Protein AF-A0A4U6X0F8-F1 (afdb_monomer_lite)

Organism: NCBI:txid1306861

Sequence (266 aa):
AFIILFGILSVNIKNVWYLGEALPAVVLGICLGPIAARFIDSERWGSAVEGQTNHITLGVMRVMIGIQLVMAGYQLPAKYQKNRWRDMLVLMLPVMALMWLATTVCILATIPKVTLLAAMVIASCVTSTDPVLSQAVAKGPFADKYVRRSLREIISSEAGANDGFGFPFLMLATYLIRHAEGYHNPDEASGVADGLSSSSAAVVQAVTWEILPRAGDVVGRQGGGVGIALQNWFLETWLYVVLMGIAYGVVVGTLTRFALKYSVRR

Foldseek 3Di:
DVVVVLVVVLVVCCVPVLDASVVVVVVVCCCCPPNHVPNDDQQVVPDPDPPRSVVVVVVVVVVVLVVQLVVLVVPAPPCPCVVCVVVLCCLLPPVLVVQLVVQLVVCPVPDPQADSLLSQLVSLVVSQAALRNLCSCLDDPCVVPPPDPVRSNSSSVNNSVSSLSSQLSNLLSLLQVLAVPDDDPPVPPPDDDDDDRPDNVVVVVVVSVVPPVVVDDDGDSDYDHSVVSVVCSCCCPVVNPVVVVVVVCVVVVVVVVVVVVVVVVD

Structure (mmCIF, N/CA/C/O backbone):
data_AF-A0A4U6X0F8-F1
#
_entry.id   AF-A0A4U6X0F8-F1
#
loop_
_atom_site.group_PDB
_atom_site.id
_atom_site.type_symbol
_atom_site.label_atom_id
_atom_site.label_alt_id
_atom_site.label_comp_id
_atom_site.label_asym_id
_atom_site.label_entity_id
_atom_site.label_seq_id
_atom_site.pdbx_PDB_ins_code
_atom_site.Cartn_x
_atom_site.Cartn_y
_atom_site.Cartn_z
_atom_site.occupancy
_atom_site.B_iso_or_equiv
_atom_site.auth_seq_id
_atom_site.auth_comp_id
_atom_site.auth_asym_id
_atom_site.auth_atom_id
_atom_site.pdbx_PDB_model_num
ATOM 1 N N . ALA A 1 1 ? -26.322 -3.949 -9.828 1.00 50.66 1 ALA A N 1
ATOM 2 C CA . ALA A 1 1 ? -27.031 -5.223 -9.570 1.00 50.66 1 ALA A CA 1
ATOM 3 C C . ALA A 1 1 ? -26.061 -6.365 -9.256 1.00 50.66 1 ALA A C 1
ATOM 5 O O . ALA A 1 1 ? -26.155 -6.916 -8.170 1.00 50.66 1 ALA A O 1
ATOM 6 N N . PHE A 1 2 ? -25.090 -6.667 -10.131 1.00 62.69 2 PHE A N 1
ATOM 7 C CA . PHE A 1 2 ? -24.116 -7.753 -9.928 1.00 62.69 2 PHE A CA 1
ATOM 8 C C . PHE A 1 2 ? -23.327 -7.672 -8.605 1.00 62.69 2 PHE A C 1
ATOM 10 O O . PHE A 1 2 ? -23.367 -8.616 -7.828 1.00 62.69 2 PHE A O 1
ATOM 17 N N . ILE A 1 3 ? -22.696 -6.530 -8.301 1.00 66.00 3 ILE A N 1
ATOM 18 C CA . ILE A 1 3 ? -21.913 -6.336 -7.059 1.00 66.00 3 ILE A CA 1
ATOM 19 C C . ILE A 1 3 ? -22.772 -6.564 -5.803 1.00 66.00 3 ILE A C 1
ATOM 21 O O . ILE A 1 3 ? -22.323 -7.168 -4.835 1.00 66.00 3 ILE A O 1
ATOM 25 N N . ILE A 1 4 ? -24.030 -6.119 -5.840 1.00 67.19 4 ILE A N 1
ATOM 26 C CA . ILE A 1 4 ? -24.975 -6.254 -4.724 1.00 67.19 4 ILE A CA 1
ATOM 27 C C . ILE A 1 4 ? -25.399 -7.721 -4.559 1.00 67.19 4 ILE A C 1
ATOM 29 O O . ILE A 1 4 ? -25.387 -8.240 -3.447 1.00 67.19 4 ILE A O 1
ATOM 33 N N . LEU A 1 5 ? -25.715 -8.412 -5.661 1.00 68.81 5 LEU A N 1
ATOM 34 C CA . LEU A 1 5 ? -26.083 -9.831 -5.652 1.00 68.81 5 LEU A CA 1
ATOM 35 C C . LEU A 1 5 ? -24.915 -10.713 -5.181 1.00 68.81 5 LEU A C 1
ATOM 37 O O . LEU A 1 5 ? -25.100 -11.589 -4.339 1.00 68.81 5 LEU A O 1
ATOM 41 N N . PHE A 1 6 ? -23.709 -10.442 -5.686 1.00 68.19 6 PHE A N 1
ATOM 42 C CA . PHE A 1 6 ? -22.480 -11.099 -5.253 1.00 68.19 6 PHE A CA 1
ATOM 43 C C . PHE A 1 6 ? -22.231 -10.869 -3.762 1.00 68.19 6 PHE A C 1
ATOM 45 O O . PHE A 1 6 ? -21.961 -11.826 -3.046 1.00 68.19 6 PHE A O 1
ATOM 52 N N . GLY A 1 7 ? -22.386 -9.635 -3.271 1.00 62.56 7 GLY A N 1
ATOM 53 C CA . GLY A 1 7 ? -22.253 -9.327 -1.847 1.00 62.56 7 GLY A CA 1
ATOM 54 C C . GLY A 1 7 ? -23.196 -10.163 -0.976 1.00 62.56 7 GLY A C 1
ATOM 55 O O . GLY A 1 7 ? -22.767 -10.735 0.021 1.00 62.56 7 GLY A O 1
ATOM 56 N N . ILE A 1 8 ? -24.457 -10.322 -1.389 1.00 67.50 8 ILE A N 1
ATOM 57 C CA . ILE A 1 8 ? -25.457 -11.118 -0.656 1.00 67.50 8 ILE A CA 1
ATOM 58 C C . ILE A 1 8 ? -25.121 -12.622 -0.676 1.00 67.50 8 ILE A C 1
ATOM 60 O O . ILE A 1 8 ? -25.235 -13.297 0.349 1.00 67.50 8 ILE A O 1
ATOM 64 N N . LEU A 1 9 ? -24.677 -13.160 -1.817 1.00 66.56 9 LEU A N 1
ATOM 65 C CA . LEU A 1 9 ? -24.258 -14.564 -1.947 1.00 66.56 9 LEU A CA 1
ATOM 66 C C . LEU A 1 9 ? -22.961 -14.860 -1.177 1.00 66.56 9 LEU A C 1
ATOM 68 O O . LEU A 1 9 ? -22.862 -15.885 -0.501 1.00 66.56 9 LEU A O 1
ATOM 72 N N . SER A 1 10 ? -21.997 -13.940 -1.227 1.00 62.28 10 SER A N 1
ATOM 73 C CA . SER A 1 10 ? -20.699 -14.039 -0.550 1.00 62.28 10 SER A CA 1
ATOM 74 C C . SER A 1 10 ? -20.855 -14.139 0.972 1.00 62.28 10 SER A C 1
ATOM 76 O O . SER A 1 10 ? -20.190 -14.955 1.611 1.00 62.28 10 SER A O 1
ATOM 78 N N . VAL A 1 11 ? -21.809 -13.406 1.560 1.00 62.81 11 VAL A N 1
ATOM 79 C CA . VAL A 1 11 ? -22.097 -13.459 3.007 1.00 62.81 11 VAL A CA 1
ATOM 80 C C . VAL A 1 11 ? -22.535 -14.857 3.463 1.00 62.81 11 VAL A C 1
ATOM 82 O O . VAL A 1 11 ? -22.102 -15.321 4.519 1.00 62.81 11 VAL A O 1
ATOM 85 N N . ASN A 1 12 ? -23.344 -15.566 2.671 1.00 63.12 12 ASN A N 1
ATOM 86 C CA . ASN A 1 12 ? -23.753 -16.934 3.007 1.00 63.12 12 ASN A CA 1
ATOM 87 C C . ASN A 1 12 ? -22.587 -17.928 2.912 1.00 63.12 12 ASN A C 1
ATOM 89 O O . ASN A 1 12 ? -22.452 -18.800 3.770 1.00 63.12 12 ASN A O 1
ATOM 93 N N . ILE A 1 13 ? -21.706 -17.764 1.922 1.00 62.66 13 ILE A N 1
ATOM 94 C CA . ILE A 1 13 ? -20.501 -18.595 1.772 1.00 62.66 13 ILE A CA 1
ATOM 95 C C . ILE A 1 13 ? -19.554 -18.380 2.960 1.00 62.66 13 ILE A C 1
ATOM 97 O O . ILE A 1 13 ? -19.068 -19.346 3.549 1.00 62.66 13 ILE A O 1
ATOM 101 N N . LYS A 1 14 ? -19.356 -17.124 3.374 1.00 58.41 14 LYS A N 1
ATOM 102 C CA . LYS A 1 14 ? -18.513 -16.746 4.516 1.00 58.41 14 LYS A CA 1
ATOM 103 C C . LYS A 1 14 ? -18.952 -17.405 5.824 1.00 58.41 14 LYS A C 1
ATOM 105 O O . LYS A 1 14 ? -18.108 -17.868 6.589 1.00 58.41 14 LYS A O 1
ATOM 110 N N . ASN A 1 15 ? -20.261 -17.466 6.068 1.00 58.50 15 ASN A N 1
ATOM 111 C CA . ASN A 1 15 ? -20.814 -18.031 7.300 1.00 58.50 15 ASN A CA 1
ATOM 112 C C . ASN A 1 15 ? -20.670 -19.558 7.388 1.00 58.50 15 ASN A C 1
ATOM 114 O O . ASN A 1 15 ? -20.641 -20.090 8.494 1.00 58.50 15 ASN A O 1
ATOM 118 N N . VAL A 1 16 ? -20.564 -20.255 6.252 1.00 57.94 16 VAL A N 1
ATOM 119 C CA . VAL A 1 16 ? -20.517 -21.727 6.214 1.00 57.94 16 VAL A CA 1
ATOM 120 C C . VAL A 1 16 ? -19.095 -22.260 6.007 1.00 57.94 16 VAL A C 1
ATOM 122 O O . VAL A 1 16 ? -18.726 -23.254 6.625 1.00 57.94 16 VAL A O 1
ATOM 125 N N . TRP A 1 17 ? -18.278 -21.613 5.169 1.00 56.12 17 TRP A N 1
ATOM 126 C CA . TRP A 1 17 ? -16.976 -22.153 4.744 1.00 56.12 17 TRP A CA 1
ATOM 127 C C . TRP A 1 17 ? -15.781 -21.567 5.501 1.00 56.12 17 TRP A C 1
ATOM 129 O O . TRP A 1 17 ? -14.658 -22.012 5.281 1.00 56.12 17 TRP A O 1
ATOM 139 N N . TYR A 1 18 ? -15.992 -20.571 6.374 1.00 59.16 18 TYR A N 1
ATOM 140 C CA . TYR A 1 18 ? -14.919 -19.831 7.063 1.00 59.16 18 TYR A CA 1
ATOM 141 C C . TYR A 1 18 ? -13.836 -19.274 6.111 1.00 59.16 18 TYR A C 1
ATOM 143 O O . TYR A 1 18 ? -12.725 -18.965 6.538 1.00 59.16 18 TYR A O 1
ATOM 151 N N . LEU A 1 19 ? -14.151 -19.145 4.818 1.00 60.75 19 LEU A N 1
ATOM 152 C CA . LEU A 1 19 ? -13.221 -18.737 3.772 1.00 60.75 19 LEU A CA 1
ATOM 153 C C . LEU A 1 19 ? -13.300 -17.217 3.573 1.00 60.75 19 LEU A C 1
ATOM 155 O O . LEU A 1 19 ? -14.391 -16.643 3.571 1.00 60.75 19 LEU A O 1
ATOM 159 N N . GLY A 1 20 ? -12.149 -16.561 3.405 1.00 64.31 20 GLY A N 1
ATOM 160 C CA . GLY A 1 20 ? -12.094 -15.132 3.085 1.00 64.31 20 GLY A CA 1
ATOM 161 C C . GLY A 1 20 ? -12.773 -14.830 1.745 1.00 64.31 20 GLY A C 1
ATOM 162 O O . GLY A 1 20 ? -12.636 -15.596 0.796 1.00 64.31 20 GLY A O 1
ATOM 163 N N . GLU A 1 21 ? -13.478 -13.699 1.655 1.00 70.12 21 GLU A N 1
ATOM 164 C CA . GLU A 1 21 ? -14.304 -13.309 0.494 1.00 70.12 21 GLU A CA 1
ATOM 165 C C . GLU A 1 21 ? -13.497 -13.152 -0.810 1.00 70.12 21 GLU A C 1
ATOM 167 O O . GLU A 1 21 ? -14.053 -13.258 -1.902 1.00 70.12 21 GLU A O 1
ATOM 172 N N . ALA A 1 22 ? -12.178 -12.959 -0.702 1.00 75.00 22 ALA A N 1
ATOM 173 C CA . ALA A 1 22 ? -11.276 -12.756 -1.831 1.00 75.00 22 ALA A CA 1
ATOM 174 C C . ALA A 1 22 ? -11.178 -13.978 -2.762 1.00 75.00 22 ALA A C 1
ATOM 176 O O . ALA A 1 22 ? -11.276 -13.820 -3.976 1.00 75.00 22 ALA A O 1
ATOM 177 N N . LEU A 1 23 ? -11.026 -15.198 -2.229 1.00 75.88 23 LEU A N 1
ATOM 178 C CA . LEU A 1 23 ? -10.877 -16.396 -3.070 1.00 75.88 23 LEU A CA 1
ATOM 179 C C . LEU A 1 23 ? -12.151 -16.691 -3.888 1.00 75.88 23 LEU A C 1
ATOM 181 O O . LEU A 1 23 ? -12.041 -16.829 -5.108 1.00 75.88 23 LEU A O 1
ATOM 185 N N . PRO A 1 24 ? -13.362 -16.715 -3.290 1.00 76.06 24 PRO A N 1
ATOM 186 C CA . PRO A 1 24 ? -14.600 -16.821 -4.057 1.00 76.06 24 PRO A CA 1
ATOM 187 C C . PRO A 1 24 ? -14.793 -15.672 -5.051 1.00 76.06 24 PRO A C 1
ATOM 189 O O . PRO A 1 24 ? -15.268 -15.919 -6.157 1.00 76.06 24 PRO A O 1
ATOM 192 N N . ALA A 1 25 ? -14.410 -14.436 -4.699 1.00 77.62 25 ALA A N 1
ATOM 193 C CA . ALA A 1 25 ? -14.488 -13.291 -5.608 1.00 77.62 25 ALA A CA 1
ATOM 194 C C . ALA A 1 25 ? -13.596 -13.465 -6.841 1.00 77.62 25 ALA A C 1
ATOM 196 O O . ALA A 1 25 ? -14.048 -13.201 -7.953 1.00 77.62 25 ALA A O 1
ATOM 197 N N . VAL A 1 26 ? -12.364 -13.952 -6.666 1.00 80.56 26 VAL A N 1
ATOM 198 C CA . VAL A 1 26 ? -11.443 -14.238 -7.776 1.00 80.56 26 VAL A CA 1
ATOM 199 C C . VAL A 1 26 ? -12.002 -15.344 -8.664 1.00 80.56 26 VAL A C 1
ATOM 201 O O . VAL A 1 26 ? -12.057 -15.172 -9.878 1.00 80.56 26 VAL A O 1
ATOM 204 N N . VAL A 1 27 ? -12.479 -16.450 -8.083 1.00 81.56 27 VAL A N 1
ATOM 205 C CA . VAL A 1 27 ? -13.063 -17.561 -8.854 1.00 81.56 27 VAL A CA 1
ATOM 206 C C . VAL A 1 27 ? -14.292 -17.098 -9.635 1.00 81.56 27 VAL A C 1
ATOM 208 O O . VAL A 1 27 ? -14.381 -17.342 -10.836 1.00 81.56 27 VAL A O 1
ATOM 211 N N . LEU A 1 28 ? -15.211 -16.371 -8.995 1.00 77.88 28 LEU A N 1
ATOM 212 C CA . LEU A 1 28 ? -16.388 -15.824 -9.672 1.00 77.88 28 LEU A CA 1
ATOM 213 C C . LEU A 1 28 ? -16.006 -14.788 -10.734 1.00 77.88 28 LEU A C 1
ATOM 215 O O . LEU A 1 28 ? -16.614 -14.779 -11.800 1.00 77.88 28 LEU A O 1
ATOM 219 N N . GLY A 1 29 ? -14.975 -13.977 -10.496 1.00 76.88 29 G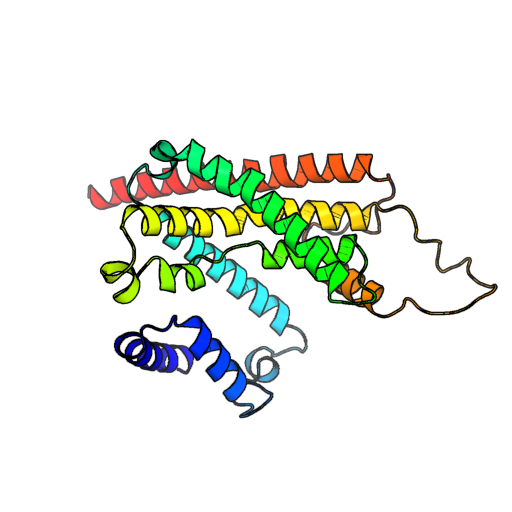LY A N 1
ATOM 220 C CA . GLY A 1 29 ? -14.408 -13.063 -11.487 1.00 76.88 29 GLY A CA 1
ATOM 221 C C . GLY A 1 29 ? -13.842 -13.790 -12.708 1.00 76.88 29 GLY A C 1
ATOM 222 O O . GLY A 1 29 ? -14.105 -13.373 -13.831 1.00 76.88 29 GLY A O 1
ATOM 223 N N . ILE A 1 30 ? -13.140 -14.912 -12.521 1.00 79.56 30 ILE A N 1
ATOM 224 C CA . ILE A 1 30 ? -12.635 -15.748 -13.623 1.00 79.56 30 ILE A CA 1
ATOM 225 C C . ILE A 1 30 ? -13.801 -16.385 -14.393 1.00 79.56 30 ILE A C 1
ATOM 227 O O . ILE A 1 30 ? -13.829 -16.328 -15.622 1.00 79.56 30 ILE A O 1
ATOM 231 N N . CYS A 1 31 ? -14.787 -16.951 -13.687 1.00 78.00 31 CYS A N 1
ATOM 232 C CA . CYS A 1 31 ? -15.949 -17.599 -14.300 1.00 78.00 31 CYS A CA 1
ATOM 233 C C . CYS A 1 31 ? -16.851 -16.618 -15.067 1.00 78.00 31 CYS A C 1
ATOM 235 O O . CYS A 1 31 ? -17.400 -16.965 -16.111 1.00 78.00 31 CYS A O 1
ATOM 237 N N . LEU A 1 32 ? -17.029 -15.398 -14.558 1.00 73.88 32 LEU A N 1
ATOM 238 C CA . LEU A 1 32 ? -17.909 -14.387 -15.156 1.00 73.88 32 LEU A CA 1
ATOM 239 C C . LEU A 1 32 ? -17.182 -13.415 -16.087 1.00 73.88 32 LEU A C 1
ATOM 241 O O . LEU A 1 32 ? -17.830 -12.687 -16.844 1.00 73.88 32 LEU A O 1
ATOM 245 N N . GLY A 1 33 ? -15.854 -13.413 -16.030 1.00 72.25 33 GLY A N 1
ATOM 246 C CA . GLY A 1 33 ? -14.986 -12.597 -16.854 1.00 72.25 33 GLY A CA 1
ATOM 247 C C . GLY A 1 33 ? -14.888 -13.082 -18.304 1.00 72.25 33 GLY A C 1
ATOM 248 O O . GLY A 1 33 ? -15.608 -13.991 -18.738 1.00 72.25 33 GLY A O 1
ATOM 249 N N . PRO A 1 34 ? -13.971 -12.484 -19.079 1.00 64.25 34 PRO A N 1
ATOM 250 C CA . PRO A 1 34 ? -13.912 -12.659 -20.527 1.00 64.25 34 PRO A CA 1
ATOM 251 C C . PRO A 1 34 ? -13.483 -14.062 -20.985 1.00 64.25 34 PRO A C 1
ATOM 253 O O . PRO A 1 34 ? -13.717 -14.417 -22.140 1.00 64.25 34 PRO A O 1
ATOM 256 N N . ILE A 1 35 ? -12.875 -14.856 -20.094 1.00 65.38 35 ILE A N 1
ATOM 257 C CA . ILE A 1 35 ? -12.349 -16.200 -20.388 1.00 65.38 35 ILE A CA 1
ATOM 258 C C . ILE A 1 35 ? -13.461 -17.263 -20.404 1.00 65.38 35 ILE A C 1
ATOM 260 O O . ILE A 1 35 ? -13.361 -18.222 -21.163 1.00 65.38 35 ILE A O 1
ATOM 264 N N . ALA A 1 36 ? -14.518 -17.102 -19.599 1.00 63.00 36 ALA A N 1
ATOM 265 C CA . ALA A 1 36 ? -15.581 -18.099 -19.457 1.00 63.00 36 ALA A CA 1
ATOM 266 C C . ALA A 1 36 ? -16.942 -17.576 -19.947 1.00 63.00 36 ALA A C 1
ATOM 268 O O . ALA A 1 36 ? -17.327 -17.861 -21.078 1.00 63.00 36 ALA A O 1
ATOM 269 N N . ALA A 1 37 ? -17.680 -16.811 -19.136 1.00 64.56 37 ALA A N 1
ATOM 270 C CA . ALA A 1 37 ? -19.042 -16.397 -19.493 1.00 64.56 37 ALA A CA 1
ATOM 271 C C . ALA A 1 37 ? -19.133 -15.092 -20.311 1.00 64.56 37 ALA A C 1
ATOM 273 O O . ALA A 1 37 ? -20.211 -14.792 -20.824 1.00 64.56 37 ALA A O 1
ATOM 274 N N . ARG A 1 38 ? -18.050 -14.293 -20.410 1.00 66.12 38 ARG A N 1
ATOM 275 C CA . ARG A 1 38 ? -18.036 -12.945 -21.037 1.00 66.12 38 ARG A CA 1
ATOM 276 C C . ARG A 1 38 ? -19.172 -12.027 -20.557 1.00 66.12 38 ARG A C 1
ATOM 278 O O . ARG A 1 38 ? -19.634 -11.148 -21.280 1.00 66.12 38 ARG A O 1
ATOM 285 N N . PHE A 1 39 ? -19.642 -12.236 -19.330 1.00 64.69 39 PHE A N 1
ATOM 286 C CA . PHE A 1 39 ? -20.764 -11.485 -18.775 1.00 64.69 39 PHE A CA 1
ATOM 287 C C . PHE A 1 39 ? -20.303 -10.134 -18.217 1.00 64.69 39 PHE A C 1
ATOM 289 O O . PHE A 1 39 ? -21.000 -9.130 -18.354 1.00 64.69 39 PHE A O 1
ATOM 296 N N . ILE A 1 40 ? -19.105 -10.113 -17.627 1.00 63.25 40 ILE A N 1
ATOM 297 C CA . ILE A 1 40 ? -18.409 -8.916 -17.159 1.00 63.25 40 ILE A CA 1
ATOM 298 C C . ILE A 1 40 ? -17.293 -8.632 -18.159 1.00 63.25 40 ILE A C 1
ATOM 300 O O . ILE A 1 40 ? -16.196 -9.179 -18.060 1.00 63.25 40 ILE A O 1
ATOM 304 N N . ASP A 1 41 ? -17.612 -7.816 -19.157 1.00 64.81 41 ASP A N 1
ATOM 305 C CA . ASP A 1 41 ? -16.656 -7.372 -20.163 1.00 64.81 41 ASP A CA 1
ATOM 306 C C . ASP A 1 41 ? -16.292 -5.910 -19.889 1.00 64.81 41 ASP A C 1
ATOM 308 O O . ASP A 1 41 ? -17.102 -4.996 -20.079 1.00 64.81 41 ASP A O 1
ATOM 312 N N . SER A 1 42 ? -15.084 -5.708 -19.360 1.00 61.06 42 SER A N 1
ATOM 313 C CA . SER A 1 42 ? -14.593 -4.405 -18.907 1.00 61.06 42 SER A CA 1
ATOM 314 C C . SER A 1 42 ? -14.538 -3.379 -20.038 1.00 61.06 42 SER A C 1
ATOM 316 O O . SER A 1 42 ? -14.766 -2.200 -19.785 1.00 61.06 42 SER A O 1
ATOM 318 N N . GLU A 1 43 ? -14.292 -3.805 -21.279 1.00 62.22 43 GLU A N 1
ATOM 319 C CA . GLU A 1 43 ? -14.281 -2.911 -22.445 1.00 62.22 43 GLU A CA 1
ATOM 320 C C . GLU A 1 43 ? -15.695 -2.485 -22.841 1.00 62.22 43 GLU A C 1
ATOM 322 O O . GLU A 1 43 ? -15.939 -1.320 -23.157 1.00 62.22 43 GLU A O 1
ATOM 327 N N . ARG A 1 44 ? -16.655 -3.408 -22.729 1.00 62.88 44 ARG A N 1
ATOM 328 C CA . ARG A 1 44 ? -18.057 -3.185 -23.096 1.00 62.88 44 ARG A CA 1
ATOM 329 C C . ARG A 1 44 ? -18.814 -2.331 -22.081 1.00 62.88 44 ARG A C 1
ATOM 331 O O . ARG A 1 44 ? -19.752 -1.630 -22.445 1.00 62.88 44 ARG A O 1
ATOM 338 N N . TRP A 1 45 ? -18.452 -2.424 -20.802 1.00 63.19 45 TRP A N 1
ATOM 339 C CA . TRP A 1 45 ? -19.069 -1.642 -19.722 1.00 63.19 45 TRP A CA 1
ATOM 340 C C . TRP A 1 45 ? -18.316 -0.335 -19.458 1.00 63.19 45 TRP A C 1
ATOM 342 O O . TRP A 1 45 ? -18.871 0.583 -18.856 1.00 63.19 45 TRP A O 1
ATOM 352 N N . GLY A 1 46 ? -17.051 -0.267 -19.879 1.00 55.75 46 GLY A N 1
ATOM 353 C CA . GLY A 1 46 ? -16.106 0.767 -19.485 1.00 55.75 46 GLY A CA 1
ATOM 354 C C . GLY A 1 46 ? -15.770 1.808 -20.541 1.00 55.75 46 GLY A C 1
ATOM 355 O O . GLY A 1 46 ? -14.868 2.599 -20.268 1.00 55.75 46 GLY A O 1
ATOM 356 N N . SER A 1 47 ? -16.432 1.870 -21.708 1.00 54.28 47 SER A N 1
ATOM 357 C CA . SER A 1 47 ? -16.130 2.983 -22.608 1.00 54.28 47 SER A CA 1
ATOM 358 C C . SER A 1 47 ? -17.193 3.421 -23.619 1.00 54.28 47 SER A C 1
ATOM 360 O O . SER A 1 47 ? -17.832 2.620 -24.293 1.00 54.28 47 SER A O 1
ATOM 362 N N . ALA A 1 48 ? -17.300 4.748 -23.747 1.00 59.00 48 ALA A N 1
ATOM 363 C CA . ALA A 1 48 ? -17.711 5.436 -24.969 1.00 59.00 48 ALA A CA 1
ATOM 364 C C . ALA A 1 48 ? -16.509 5.689 -25.922 1.00 59.00 48 ALA A C 1
ATOM 366 O O . ALA A 1 48 ? -16.717 6.183 -27.026 1.00 59.00 48 ALA A O 1
ATOM 367 N N . VAL A 1 49 ? -15.268 5.383 -25.490 1.00 61.56 49 VAL A N 1
ATOM 368 C CA . VAL A 1 49 ? -13.986 5.587 -26.204 1.00 61.56 49 VAL A CA 1
ATOM 369 C C . VAL A 1 49 ? -12.957 4.511 -25.799 1.00 61.56 49 VAL A C 1
ATOM 371 O O . VAL A 1 49 ? -12.632 4.390 -24.618 1.00 61.56 49 VAL A O 1
ATOM 374 N N . GLU A 1 50 ? -12.395 3.769 -26.757 1.00 62.56 50 GLU A N 1
ATOM 375 C CA . GLU A 1 50 ? -11.409 2.702 -26.499 1.00 62.56 50 GLU A CA 1
ATOM 376 C C . GLU A 1 50 ? -10.224 3.170 -25.616 1.00 62.56 50 GLU A C 1
ATOM 378 O O . GLU A 1 50 ? -9.655 4.241 -25.824 1.00 62.56 50 GLU A O 1
ATOM 383 N N . GLY A 1 51 ? -9.857 2.366 -24.604 1.00 69.44 51 GLY A N 1
ATOM 384 C CA . GLY A 1 51 ? -8.691 2.597 -23.729 1.00 69.44 51 GLY A CA 1
ATOM 385 C C . GLY A 1 51 ? -8.953 3.249 -22.357 1.00 69.44 51 GLY A C 1
ATOM 386 O O . GLY A 1 51 ? -8.038 3.346 -21.538 1.00 69.44 51 GLY A O 1
ATOM 387 N N . GLN A 1 52 ? -10.186 3.662 -22.033 1.00 72.50 52 GLN A N 1
ATOM 388 C CA . GLN A 1 52 ? -10.488 4.341 -20.754 1.00 72.50 52 GLN A CA 1
ATOM 389 C C . GLN A 1 52 ? -10.515 3.407 -19.518 1.00 72.50 52 GLN A C 1
ATOM 391 O O . GLN A 1 52 ? -10.410 3.861 -18.373 1.00 72.50 52 GLN A O 1
ATOM 396 N N . THR A 1 53 ? -10.621 2.096 -19.727 1.00 75.06 53 THR A N 1
ATOM 397 C CA . THR A 1 53 ? -10.815 1.073 -18.682 1.00 75.06 53 THR A CA 1
ATOM 398 C C . THR A 1 53 ? -9.713 1.062 -17.617 1.00 75.06 53 THR A C 1
ATOM 400 O O . THR A 1 53 ? -10.013 0.968 -16.422 1.00 75.06 53 THR A O 1
ATOM 403 N N . ASN A 1 54 ? -8.449 1.238 -18.013 1.00 75.06 54 ASN A N 1
ATOM 404 C CA . ASN A 1 54 ? -7.309 1.270 -17.090 1.00 75.06 54 ASN A CA 1
ATOM 405 C C . ASN A 1 54 ? -7.374 2.480 -16.149 1.00 75.06 54 ASN A C 1
ATOM 407 O O . ASN A 1 54 ? -7.156 2.353 -14.945 1.00 75.06 54 ASN A O 1
ATOM 411 N N . HIS A 1 55 ? -7.733 3.657 -16.669 1.00 75.56 55 HIS A N 1
ATOM 412 C CA . HIS A 1 55 ? -7.857 4.871 -15.857 1.00 75.56 55 HIS A CA 1
ATOM 413 C C . HIS A 1 55 ? -9.004 4.775 -14.850 1.00 75.56 55 HIS A C 1
ATOM 415 O O . HIS A 1 55 ? -8.841 5.191 -13.701 1.00 75.56 55 HIS A O 1
ATOM 421 N N . ILE A 1 56 ? -10.138 4.197 -15.256 1.00 80.88 56 ILE A N 1
ATOM 422 C CA . ILE A 1 56 ? -11.277 3.969 -14.360 1.00 80.88 56 ILE A CA 1
ATOM 423 C C . ILE A 1 56 ? -10.885 2.974 -13.268 1.00 80.88 56 ILE A C 1
ATOM 425 O O . ILE A 1 56 ? -11.073 3.264 -12.088 1.00 80.88 56 ILE A O 1
ATOM 429 N N . THR A 1 57 ? -10.279 1.845 -13.643 1.00 81.88 57 THR A N 1
ATOM 430 C CA . THR A 1 57 ? -9.810 0.825 -12.694 1.00 81.88 57 THR A CA 1
ATOM 431 C C . THR A 1 57 ? -8.860 1.430 -11.666 1.00 81.88 57 THR A C 1
ATOM 433 O O . THR A 1 57 ? -9.064 1.263 -10.467 1.00 81.88 57 THR A O 1
ATOM 436 N N . LEU A 1 58 ? -7.875 2.215 -12.104 1.00 80.75 58 LEU A N 1
ATOM 437 C CA . LEU A 1 58 ? -6.942 2.890 -11.201 1.00 80.75 58 LEU A CA 1
ATOM 438 C C . LEU A 1 58 ? -7.635 3.905 -10.285 1.00 80.75 58 LEU A C 1
ATOM 440 O O . LEU A 1 58 ? -7.313 3.975 -9.100 1.00 80.75 58 LEU A O 1
ATOM 444 N N . GLY A 1 59 ? -8.588 4.680 -10.807 1.00 84.06 59 GLY A N 1
ATOM 445 C CA . GLY A 1 59 ? -9.381 5.617 -10.010 1.00 84.06 59 GLY A CA 1
ATOM 446 C C . GLY A 1 59 ? -10.179 4.908 -8.916 1.00 84.06 59 GLY A C 1
ATOM 447 O O . GLY A 1 59 ? -10.109 5.294 -7.750 1.00 84.06 59 GLY A O 1
ATOM 448 N N . VAL A 1 60 ? -10.871 3.824 -9.273 1.00 86.44 60 VAL A N 1
ATOM 449 C CA . VAL A 1 60 ? -11.636 3.002 -8.328 1.00 86.44 60 VAL A CA 1
ATOM 450 C C . VAL A 1 60 ? -10.711 2.369 -7.292 1.00 86.44 60 VAL A C 1
ATOM 452 O O . VAL A 1 60 ? -10.987 2.477 -6.100 1.00 86.44 60 VAL A O 1
ATOM 455 N N . MET A 1 61 ? -9.583 1.785 -7.706 1.00 85.62 61 MET A N 1
ATOM 456 C CA . MET A 1 61 ? -8.619 1.175 -6.785 1.00 85.62 61 MET A CA 1
ATOM 457 C C . MET A 1 61 ? -8.047 2.186 -5.789 1.00 85.62 61 MET A C 1
ATOM 459 O O . MET A 1 61 ? -7.947 1.870 -4.608 1.00 85.62 61 MET A O 1
ATOM 463 N N . ARG A 1 62 ? -7.753 3.424 -6.210 1.00 86.81 62 ARG A N 1
ATOM 464 C CA . ARG A 1 62 ? -7.308 4.490 -5.291 1.00 86.81 62 ARG A CA 1
ATOM 465 C C . ARG A 1 62 ? -8.347 4.797 -4.216 1.00 86.81 62 ARG A C 1
ATOM 467 O O . ARG A 1 62 ? -7.992 4.926 -3.047 1.00 86.81 62 ARG A O 1
ATOM 474 N N . VAL A 1 63 ? -9.621 4.893 -4.598 1.00 89.31 63 VAL A N 1
ATOM 475 C CA . VAL A 1 63 ? -10.715 5.113 -3.639 1.00 89.31 63 VAL A CA 1
ATOM 476 C C . VAL A 1 63 ? -10.854 3.913 -2.701 1.00 89.31 63 VAL A C 1
ATOM 478 O O . VAL A 1 63 ? -10.962 4.097 -1.490 1.00 89.31 63 VAL A O 1
ATOM 481 N N . MET A 1 64 ? -10.801 2.691 -3.236 1.00 87.12 64 MET A N 1
ATOM 482 C CA . MET A 1 64 ? -10.916 1.462 -2.449 1.00 87.12 64 MET A CA 1
ATOM 483 C C . MET A 1 64 ? -9.788 1.326 -1.425 1.00 87.12 64 MET A C 1
ATOM 485 O O . MET A 1 64 ? -10.082 1.122 -0.250 1.00 87.12 64 MET A O 1
ATOM 489 N N . ILE A 1 65 ? -8.529 1.519 -1.829 1.00 86.75 65 ILE A N 1
ATOM 490 C CA . ILE A 1 65 ? -7.370 1.495 -0.922 1.00 86.75 65 ILE A CA 1
ATOM 491 C C . ILE A 1 65 ? -7.517 2.581 0.153 1.00 86.75 65 ILE A C 1
ATOM 493 O O . ILE A 1 65 ? -7.334 2.308 1.336 1.00 86.75 65 ILE A O 1
ATOM 497 N N . GLY A 1 66 ? -7.943 3.795 -0.217 1.00 86.56 66 GLY A N 1
ATOM 498 C CA . GLY A 1 66 ? -8.196 4.870 0.748 1.00 86.56 66 GLY A CA 1
ATOM 499 C C . GLY A 1 66 ? -9.239 4.496 1.810 1.00 86.56 66 GLY A C 1
ATOM 500 O O . GLY A 1 66 ? -9.023 4.721 3.002 1.00 86.56 66 GLY A O 1
ATOM 501 N N . ILE A 1 67 ? -10.349 3.873 1.404 1.00 87.38 67 ILE A N 1
ATOM 502 C CA . ILE A 1 67 ? -11.385 3.391 2.330 1.00 87.38 67 ILE A CA 1
ATOM 503 C C . ILE A 1 67 ? -10.842 2.261 3.215 1.00 87.38 67 ILE A C 1
ATOM 505 O O . ILE A 1 67 ? -11.061 2.280 4.427 1.00 87.38 67 ILE A O 1
ATOM 509 N N . GLN A 1 68 ? -10.124 1.297 2.634 1.00 85.75 68 GLN A N 1
ATOM 510 C CA . GLN A 1 68 ? -9.569 0.146 3.352 1.00 85.75 68 GLN A CA 1
ATOM 511 C C . GLN A 1 68 ? -8.558 0.572 4.420 1.00 85.75 68 GLN A C 1
ATOM 513 O O . GLN A 1 68 ? -8.654 0.109 5.556 1.00 85.75 68 GLN A O 1
ATOM 518 N N . LEU A 1 69 ? -7.669 1.517 4.105 1.00 85.50 69 LEU A N 1
ATOM 519 C CA . LEU A 1 69 ? -6.702 2.078 5.051 1.00 85.50 69 LEU A CA 1
ATOM 520 C C . LEU A 1 69 ? -7.387 2.789 6.226 1.00 85.50 69 LEU A C 1
ATOM 522 O O . LEU A 1 69 ? -7.027 2.577 7.388 1.00 85.50 69 LEU A O 1
ATOM 526 N N . VAL A 1 70 ? -8.421 3.595 5.954 1.00 86.81 70 VAL A N 1
ATOM 527 C CA . VAL A 1 70 ? -9.207 4.259 7.009 1.00 86.81 70 VAL A CA 1
ATOM 528 C C . VAL A 1 70 ? -9.935 3.231 7.878 1.00 86.81 70 VAL A C 1
ATOM 530 O O . VAL A 1 70 ? -9.935 3.347 9.108 1.00 86.81 70 VAL A O 1
ATOM 533 N N . MET A 1 71 ? -10.523 2.202 7.263 1.00 83.75 71 MET A N 1
ATOM 534 C CA . MET A 1 71 ? -11.173 1.109 7.984 1.00 83.75 71 MET A CA 1
ATOM 535 C C . MET A 1 71 ? -10.181 0.345 8.863 1.00 83.75 71 MET A C 1
ATOM 537 O O . MET A 1 71 ? -10.471 0.144 10.041 1.00 83.75 71 MET A O 1
ATOM 541 N N . ALA A 1 72 ? -9.012 -0.032 8.344 1.00 83.62 72 ALA A N 1
ATOM 542 C CA . ALA A 1 72 ? -7.970 -0.713 9.109 1.00 83.62 72 ALA A CA 1
ATOM 543 C C . ALA A 1 72 ? -7.535 0.117 10.331 1.00 83.62 72 ALA A C 1
ATOM 545 O O . ALA A 1 72 ? -7.431 -0.416 11.436 1.00 83.62 72 ALA A O 1
ATOM 546 N N . GLY A 1 73 ? -7.390 1.438 10.173 1.00 83.12 73 GLY A N 1
ATOM 547 C CA . GLY A 1 73 ? -7.063 2.351 11.270 1.00 83.12 73 GLY A CA 1
ATOM 548 C C . GLY A 1 73 ? -8.147 2.448 12.352 1.00 83.12 73 GLY A C 1
ATOM 549 O O . GLY A 1 73 ? -7.832 2.403 13.542 1.00 83.12 73 GLY A O 1
ATOM 550 N N . TYR A 1 74 ? -9.427 2.549 11.971 1.00 83.00 74 TYR A N 1
ATOM 551 C CA . TYR A 1 74 ? -10.550 2.619 12.924 1.00 83.00 74 TYR A CA 1
ATOM 552 C C . TYR A 1 74 ? -10.762 1.310 13.697 1.00 83.00 74 TYR A C 1
ATOM 554 O O . TYR A 1 74 ? -11.260 1.301 14.820 1.00 83.00 74 TYR A O 1
ATOM 562 N N . GLN A 1 75 ? -10.390 0.192 13.086 1.00 80.94 75 GLN A N 1
ATOM 563 C CA . GLN A 1 75 ? -10.575 -1.141 13.637 1.00 80.94 75 GLN A CA 1
ATOM 564 C C . GLN A 1 75 ? -9.614 -1.485 14.787 1.00 80.94 75 GLN A C 1
ATOM 566 O O . GLN A 1 75 ? -9.865 -2.458 15.503 1.00 80.94 75 GLN A O 1
ATOM 571 N N . LEU A 1 76 ? -8.538 -0.715 14.965 1.00 84.38 76 LEU A N 1
ATOM 572 C CA . LEU A 1 76 ? -7.559 -0.901 16.034 1.00 84.38 76 LEU A CA 1
ATOM 573 C C . LEU A 1 76 ? -8.010 -0.226 17.340 1.00 84.38 76 LEU A C 1
ATOM 575 O O . LEU A 1 76 ? -8.664 0.820 17.317 1.00 84.38 76 LEU A O 1
ATOM 579 N N . PRO A 1 77 ? -7.637 -0.774 18.512 1.00 83.25 77 PRO A N 1
ATOM 580 C CA . PRO A 1 77 ? -7.965 -0.145 19.782 1.00 83.25 77 PRO A CA 1
ATOM 581 C C . PRO A 1 77 ? -7.288 1.227 19.927 1.00 83.25 77 PRO A C 1
ATOM 583 O O . PRO A 1 77 ? -6.217 1.505 19.379 1.00 83.25 77 PRO A O 1
ATOM 586 N N . ALA A 1 78 ? -7.915 2.113 20.703 1.00 80.25 78 ALA A N 1
ATOM 587 C CA . ALA A 1 78 ? -7.434 3.479 20.868 1.00 80.25 78 ALA A CA 1
ATOM 588 C C . ALA A 1 78 ? -5.977 3.513 21.365 1.00 80.25 78 ALA A C 1
ATOM 590 O O . ALA A 1 78 ? -5.625 2.863 22.348 1.00 80.25 78 ALA A O 1
ATOM 591 N N . LYS A 1 79 ? -5.141 4.330 20.710 1.00 81.19 79 LYS A N 1
ATOM 592 C CA . LYS A 1 79 ? -3.706 4.506 21.013 1.00 81.19 79 LYS A CA 1
ATOM 593 C C . LYS A 1 79 ? -2.843 3.245 20.821 1.00 81.19 79 LYS A C 1
ATOM 595 O O . LYS A 1 79 ? -1.691 3.266 21.252 1.00 81.19 79 LYS A O 1
ATOM 600 N N . TYR A 1 80 ? -3.330 2.199 20.144 1.00 84.38 80 TYR A N 1
ATOM 601 C CA . TYR A 1 80 ? -2.565 0.963 19.913 1.00 84.38 80 TYR A CA 1
ATOM 602 C C . TYR A 1 80 ? -1.170 1.231 19.336 1.00 84.38 80 TYR A C 1
ATOM 604 O O . TYR A 1 80 ? -0.170 0.819 19.925 1.00 84.38 80 TYR A O 1
ATOM 612 N N . GLN A 1 81 ? -1.102 2.039 18.273 1.00 83.19 81 GLN A N 1
ATOM 613 C CA . GLN A 1 81 ? 0.156 2.385 17.611 1.00 83.19 81 GLN A CA 1
ATOM 614 C C . GLN A 1 81 ? 1.146 3.089 18.541 1.00 83.19 81 GLN A C 1
ATOM 616 O O . GLN A 1 81 ? 2.344 2.859 18.449 1.00 83.19 81 GLN A O 1
ATOM 621 N N . LYS A 1 82 ? 0.662 3.908 19.484 1.00 84.88 82 LYS A N 1
ATOM 622 C CA . LYS A 1 82 ? 1.523 4.579 20.466 1.00 84.88 82 LYS A CA 1
ATOM 623 C C . LYS A 1 82 ? 2.047 3.603 21.520 1.00 84.88 82 LYS A C 1
ATOM 625 O O . LYS A 1 82 ? 3.169 3.762 21.987 1.00 84.88 82 LYS A O 1
ATOM 630 N N . ASN A 1 83 ? 1.257 2.601 21.895 1.00 87.75 83 ASN A N 1
ATOM 631 C CA . ASN A 1 83 ? 1.653 1.622 22.904 1.00 87.75 83 ASN A CA 1
ATOM 632 C C . ASN A 1 83 ? 2.615 0.564 22.340 1.00 87.75 83 ASN A C 1
ATOM 634 O O . ASN A 1 83 ? 3.501 0.111 23.060 1.00 87.75 83 ASN A O 1
ATOM 638 N N . ARG A 1 84 ? 2.457 0.178 21.068 1.00 89.00 84 ARG A N 1
ATOM 639 C CA . ARG A 1 84 ? 3.217 -0.902 20.408 1.00 89.00 84 ARG A CA 1
ATOM 640 C C . ARG A 1 84 ? 4.096 -0.408 19.253 1.00 89.00 84 ARG A C 1
ATOM 642 O O . ARG A 1 84 ? 4.427 -1.171 18.355 1.00 89.00 84 ARG A O 1
ATOM 649 N N . TRP A 1 85 ? 4.511 0.859 19.291 1.00 90.38 85 TRP A N 1
ATOM 650 C CA . TRP A 1 85 ? 5.301 1.483 18.222 1.00 90.38 85 TRP A CA 1
ATOM 651 C C . TRP A 1 85 ? 6.620 0.755 17.926 1.00 90.38 85 TRP A C 1
ATOM 653 O O . TRP A 1 85 ? 7.041 0.725 16.776 1.00 90.38 85 TRP A O 1
ATOM 663 N N . ARG A 1 86 ? 7.257 0.148 18.940 1.00 91.94 86 ARG A N 1
ATOM 664 C CA . ARG A 1 86 ? 8.499 -0.626 18.763 1.00 91.94 86 ARG A CA 1
ATOM 665 C C . ARG A 1 86 ? 8.265 -1.881 17.932 1.00 91.94 86 ARG A C 1
ATOM 667 O O . ARG A 1 86 ? 9.005 -2.123 16.988 1.00 91.94 86 ARG A O 1
ATOM 674 N N . ASP A 1 87 ? 7.212 -2.626 18.247 1.00 90.62 87 ASP A N 1
ATOM 675 C CA . ASP A 1 87 ? 6.849 -3.848 17.527 1.00 90.62 87 ASP A CA 1
ATOM 676 C C . ASP A 1 87 ? 6.502 -3.526 16.072 1.00 90.62 87 ASP A C 1
ATOM 678 O O . ASP A 1 87 ? 6.959 -4.198 15.155 1.00 90.62 87 ASP A O 1
ATOM 682 N N . MET A 1 88 ? 5.760 -2.438 15.856 1.00 89.88 88 MET A N 1
ATOM 683 C CA . MET A 1 88 ? 5.423 -1.957 14.516 1.00 89.88 88 MET A CA 1
ATOM 684 C C . MET A 1 88 ? 6.651 -1.501 13.732 1.00 89.88 88 MET A C 1
ATOM 686 O O . MET A 1 88 ? 6.758 -1.795 12.549 1.00 89.88 88 MET A O 1
ATOM 690 N N . LEU A 1 89 ? 7.601 -0.823 14.380 1.00 90.81 89 LEU A N 1
ATOM 691 C CA . LEU A 1 89 ? 8.849 -0.404 13.743 1.00 90.81 89 LEU A CA 1
ATOM 692 C C . LEU A 1 89 ? 9.671 -1.618 13.294 1.00 90.81 89 LEU A C 1
ATOM 694 O O . LEU A 1 89 ? 10.182 -1.623 12.178 1.00 90.81 89 LEU A O 1
ATOM 698 N N . VAL A 1 90 ? 9.757 -2.659 14.129 1.00 92.62 90 VAL A N 1
ATOM 699 C CA . VAL A 1 90 ? 10.444 -3.915 13.784 1.00 92.62 90 VAL A CA 1
ATOM 700 C C . VAL A 1 90 ? 9.736 -4.647 12.637 1.00 92.62 90 VAL A C 1
ATOM 702 O O . VAL A 1 90 ? 10.402 -5.161 11.744 1.00 92.62 90 VAL A O 1
ATOM 705 N N . LEU A 1 91 ? 8.403 -4.674 12.607 1.00 91.00 91 LEU A N 1
ATOM 706 C CA . LEU A 1 91 ? 7.677 -5.322 11.511 1.00 91.00 91 LEU A CA 1
ATOM 707 C C . LEU A 1 91 ? 7.814 -4.553 10.187 1.00 91.00 91 LEU A C 1
ATOM 709 O O . LEU A 1 91 ? 8.108 -5.153 9.158 1.00 91.00 91 LEU A O 1
ATOM 713 N N . MET A 1 92 ? 7.675 -3.226 10.210 1.00 88.50 92 MET A N 1
ATOM 714 C CA . MET A 1 92 ? 7.659 -2.405 8.991 1.00 88.50 92 MET A CA 1
ATOM 715 C C . MET A 1 92 ? 9.039 -2.176 8.369 1.00 88.50 92 MET A C 1
ATOM 717 O O . MET A 1 92 ? 9.136 -2.012 7.158 1.00 88.50 92 MET A O 1
ATOM 721 N N . LEU A 1 93 ? 10.107 -2.119 9.173 1.00 89.81 93 LEU A N 1
ATOM 722 C CA . LEU A 1 93 ? 11.448 -1.814 8.666 1.00 89.81 93 LEU A CA 1
ATOM 723 C C . LEU A 1 93 ? 12.268 -3.089 8.407 1.00 89.81 93 LEU A C 1
ATOM 725 O O . LEU A 1 93 ? 12.398 -3.468 7.243 1.00 89.81 93 LEU A O 1
ATOM 729 N N . PRO A 1 94 ? 12.830 -3.781 9.420 1.00 91.75 94 PRO A N 1
ATOM 730 C CA . PRO A 1 94 ? 13.722 -4.904 9.157 1.00 91.75 94 PRO A CA 1
ATOM 731 C C . PRO A 1 94 ? 12.991 -6.134 8.616 1.00 91.75 94 PRO A C 1
ATOM 733 O O . PRO A 1 94 ? 13.482 -6.739 7.668 1.00 91.75 94 PRO A O 1
ATOM 736 N N . VAL A 1 95 ? 11.832 -6.512 9.170 1.00 92.75 95 VAL A N 1
ATOM 737 C CA . VAL A 1 95 ? 11.122 -7.724 8.719 1.00 92.75 95 VAL A CA 1
ATOM 738 C C . VAL A 1 95 ? 10.648 -7.555 7.280 1.00 92.75 95 VAL A C 1
ATOM 740 O O . V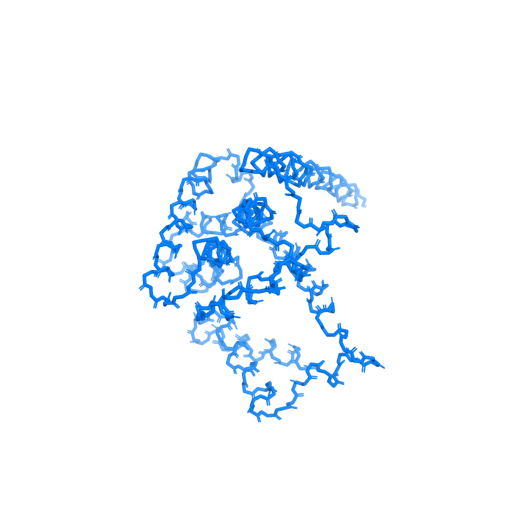AL A 1 95 ? 10.949 -8.395 6.435 1.00 92.75 95 VAL A O 1
ATOM 743 N N . MET A 1 96 ? 9.997 -6.436 6.975 1.00 91.69 96 MET A N 1
ATOM 744 C CA . MET A 1 96 ? 9.515 -6.157 5.627 1.00 91.69 96 MET A CA 1
ATOM 745 C C . MET A 1 96 ? 10.648 -6.037 4.596 1.00 91.69 96 MET A C 1
ATOM 747 O O . MET A 1 96 ? 10.539 -6.579 3.498 1.00 91.69 96 MET A O 1
ATOM 751 N N . ALA A 1 97 ? 11.774 -5.404 4.951 1.00 92.19 97 ALA A N 1
ATOM 752 C CA . ALA A 1 97 ? 12.941 -5.334 4.070 1.00 92.19 97 ALA A CA 1
ATOM 753 C C . ALA A 1 97 ? 13.557 -6.719 3.812 1.00 92.19 97 ALA A C 1
ATOM 755 O O . ALA A 1 97 ? 13.916 -7.032 2.677 1.00 92.19 97 ALA A O 1
ATOM 756 N N . LEU A 1 98 ? 13.648 -7.571 4.839 1.00 94.19 98 LEU A N 1
ATOM 757 C CA . LEU A 1 98 ? 14.116 -8.950 4.682 1.00 94.19 98 LEU A CA 1
ATOM 758 C C . LEU A 1 98 ? 13.165 -9.769 3.806 1.00 94.19 98 LEU A C 1
ATOM 760 O O . LEU A 1 98 ? 13.633 -10.500 2.936 1.00 94.19 98 LEU A O 1
ATOM 764 N N . MET A 1 99 ? 11.849 -9.618 3.985 1.00 92.56 99 MET A N 1
ATOM 765 C CA . MET A 1 99 ? 10.842 -10.255 3.132 1.00 92.56 99 MET A CA 1
ATOM 766 C C . MET A 1 99 ? 10.986 -9.817 1.671 1.00 92.56 99 MET A C 1
ATOM 768 O O . MET A 1 99 ? 10.971 -10.664 0.776 1.00 92.56 99 MET A O 1
ATOM 772 N N . TRP A 1 100 ? 11.197 -8.525 1.422 1.00 93.62 100 TRP A N 1
ATOM 773 C CA . TRP A 1 100 ? 11.409 -7.981 0.080 1.00 93.62 100 TRP A CA 1
ATOM 774 C C . TRP A 1 100 ? 12.669 -8.540 -0.594 1.00 93.62 100 TRP A C 1
ATOM 776 O O . TRP A 1 100 ? 12.618 -8.998 -1.741 1.00 93.62 100 TRP A O 1
ATOM 786 N N . LEU A 1 101 ? 13.796 -8.574 0.123 1.00 93.62 101 LEU A N 1
ATOM 787 C CA . LEU A 1 101 ? 15.050 -9.128 -0.393 1.00 93.62 101 LEU A CA 1
ATOM 788 C C . LEU A 1 101 ? 14.949 -10.638 -0.631 1.00 93.62 101 LEU A C 1
ATOM 790 O O . LEU A 1 101 ? 15.343 -11.115 -1.695 1.00 93.62 101 LEU A O 1
ATOM 794 N N . ALA A 1 102 ? 14.371 -11.387 0.311 1.00 95.00 102 ALA A N 1
ATOM 795 C CA . ALA A 1 102 ? 14.152 -12.823 0.157 1.00 95.00 102 ALA A CA 1
ATOM 796 C C . ALA A 1 102 ? 13.262 -13.125 -1.059 1.00 95.00 102 ALA A C 1
ATOM 798 O O . ALA A 1 102 ? 13.606 -13.975 -1.877 1.00 95.00 102 ALA A O 1
ATOM 799 N N . THR A 1 103 ? 12.174 -12.369 -1.239 1.00 92.44 103 THR A N 1
ATOM 800 C CA . THR A 1 103 ? 11.274 -12.509 -2.395 1.00 92.44 103 THR A CA 1
ATOM 801 C C . THR A 1 103 ? 11.996 -12.197 -3.705 1.00 92.44 103 THR A C 1
ATOM 803 O O . THR A 1 103 ? 11.843 -12.929 -4.681 1.00 92.44 103 THR A O 1
ATOM 806 N N . THR A 1 104 ? 12.846 -11.167 -3.724 1.00 90.12 104 THR A N 1
ATOM 807 C CA . THR A 1 104 ? 13.685 -10.834 -4.887 1.00 90.12 104 THR A CA 1
ATOM 808 C C . THR A 1 104 ? 14.598 -12.005 -5.262 1.00 90.12 104 THR A C 1
ATOM 810 O O . THR A 1 104 ? 14.659 -12.388 -6.430 1.00 90.12 104 THR A O 1
ATOM 813 N N . VAL A 1 105 ? 15.266 -12.619 -4.279 1.00 92.69 105 VAL A N 1
ATOM 814 C CA . VAL A 1 105 ? 16.130 -13.793 -4.496 1.00 92.69 105 VAL A CA 1
ATOM 815 C C . VAL A 1 105 ? 15.324 -14.985 -5.016 1.00 92.69 105 VAL A C 1
ATOM 817 O O . VAL A 1 105 ? 15.741 -15.627 -5.979 1.00 92.69 105 VAL A O 1
ATOM 820 N N . CYS A 1 106 ? 14.147 -15.258 -4.447 1.00 92.88 106 CYS A N 1
ATOM 821 C CA . CYS A 1 106 ? 13.265 -16.329 -4.916 1.00 92.88 106 CYS A CA 1
ATOM 822 C C . CYS A 1 106 ? 12.811 -16.124 -6.369 1.00 92.88 106 CYS A C 1
ATOM 824 O O . CYS A 1 106 ? 12.802 -17.081 -7.146 1.00 92.88 106 CYS A O 1
ATOM 826 N N . ILE A 1 107 ? 12.471 -14.892 -6.759 1.00 87.62 107 ILE A N 1
ATOM 827 C CA . ILE A 1 107 ? 12.083 -14.556 -8.137 1.00 87.62 107 ILE A CA 1
ATOM 828 C C . ILE A 1 107 ? 13.252 -14.800 -9.095 1.00 87.62 107 ILE A C 1
ATOM 830 O O . ILE A 1 107 ? 13.061 -15.439 -10.129 1.00 87.62 107 ILE A O 1
ATOM 834 N N . LEU A 1 108 ? 14.459 -14.353 -8.736 1.00 82.75 108 LEU A N 1
ATOM 835 C CA . LEU A 1 108 ? 15.661 -14.562 -9.548 1.00 82.75 108 LEU A CA 1
ATOM 836 C C . LEU A 1 108 ? 16.037 -16.040 -9.689 1.00 82.75 108 LEU A C 1
ATOM 838 O O . LEU A 1 108 ? 16.532 -16.441 -10.738 1.00 82.75 108 LEU A O 1
ATOM 842 N N . ALA A 1 109 ? 15.796 -16.848 -8.655 1.00 89.56 109 ALA A N 1
ATOM 843 C CA . ALA A 1 109 ? 16.061 -18.282 -8.687 1.00 89.56 109 ALA A CA 1
ATOM 844 C C . ALA A 1 109 ? 15.028 -19.067 -9.517 1.00 89.56 109 ALA A C 1
ATOM 846 O O . ALA A 1 109 ? 15.373 -20.075 -10.128 1.00 89.56 109 ALA A O 1
ATOM 847 N N . THR A 1 110 ? 13.766 -18.625 -9.533 1.00 89.06 110 THR A N 1
ATOM 848 C CA . THR A 1 110 ? 12.654 -19.384 -10.136 1.00 89.06 110 THR A CA 1
ATOM 849 C C . THR A 1 110 ? 12.392 -18.994 -11.588 1.00 89.06 110 THR A C 1
ATOM 851 O O . THR A 1 110 ? 12.037 -19.845 -12.403 1.00 89.06 110 THR A O 1
ATOM 854 N N . ILE A 1 111 ? 12.538 -17.711 -11.927 1.00 82.19 111 ILE A N 1
ATOM 855 C CA . ILE A 1 111 ? 12.178 -17.187 -13.245 1.00 82.19 111 ILE A CA 1
ATOM 856 C C . ILE A 1 111 ? 13.463 -16.879 -14.022 1.00 82.19 111 ILE A C 1
ATOM 858 O O . ILE A 1 111 ? 14.151 -15.902 -13.722 1.00 82.19 111 ILE A O 1
ATOM 862 N N . PRO A 1 112 ? 13.807 -17.666 -15.055 1.00 72.31 112 PRO A N 1
ATOM 863 C CA . PRO A 1 112 ? 14.943 -17.337 -15.901 1.00 72.31 112 PRO A CA 1
ATOM 864 C C . PRO A 1 112 ? 14.653 -16.055 -16.701 1.00 72.31 112 PRO A C 1
ATOM 866 O O . PRO A 1 112 ? 13.530 -15.834 -17.151 1.00 72.31 112 PRO A O 1
ATOM 869 N N . LYS A 1 113 ? 15.689 -15.240 -16.947 1.00 73.00 113 LYS A N 1
ATOM 870 C CA . LYS A 1 113 ? 15.666 -14.004 -17.770 1.00 73.00 113 LYS A CA 1
ATOM 871 C C . LYS A 1 113 ? 15.038 -12.745 -17.139 1.00 73.00 113 LYS A C 1
ATOM 873 O O . LYS A 1 113 ? 14.797 -11.781 -17.869 1.00 73.00 113 LYS A O 1
ATOM 878 N N . VAL A 1 114 ? 14.819 -12.680 -15.824 1.00 71.19 114 VAL A N 1
ATOM 879 C CA . VAL A 1 114 ? 14.489 -11.411 -15.131 1.00 71.19 114 VAL A CA 1
ATOM 880 C C . VAL A 1 114 ? 15.749 -10.707 -14.632 1.00 71.19 114 VAL A C 1
ATOM 88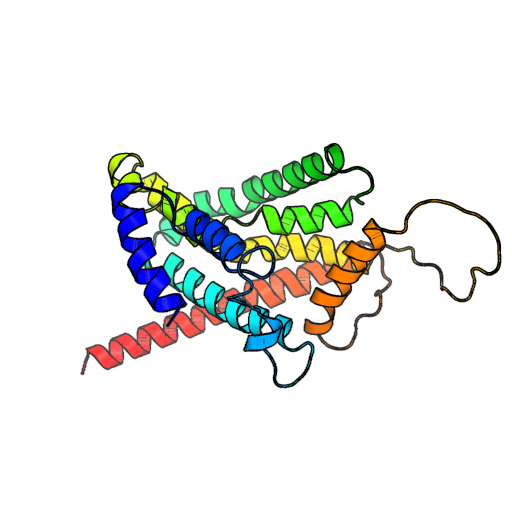2 O O . VAL A 1 114 ? 16.653 -11.339 -14.094 1.00 71.19 114 VAL A O 1
ATOM 885 N N . THR A 1 115 ? 15.808 -9.385 -14.801 1.00 80.25 115 THR A N 1
ATOM 886 C CA . THR A 1 115 ? 16.890 -8.567 -14.238 1.00 80.25 115 THR A CA 1
ATOM 887 C C . THR A 1 115 ? 16.677 -8.365 -12.736 1.00 80.25 115 THR A C 1
ATOM 889 O O . THR A 1 115 ? 15.542 -8.369 -12.259 1.00 80.25 115 THR A O 1
ATOM 892 N N . LEU A 1 116 ? 17.760 -8.133 -11.984 1.00 79.12 116 LEU A N 1
ATOM 893 C CA . LEU A 1 116 ? 17.694 -7.842 -10.544 1.00 79.12 116 LEU A CA 1
ATOM 894 C C . LEU A 1 116 ? 16.725 -6.690 -10.236 1.00 79.12 116 LEU A C 1
ATOM 896 O O . LEU A 1 116 ? 15.902 -6.794 -9.333 1.00 79.12 116 LEU A O 1
ATOM 900 N N . LEU A 1 117 ? 16.785 -5.615 -11.025 1.00 80.50 117 LEU A N 1
ATOM 901 C CA . LEU A 1 117 ? 15.921 -4.452 -10.842 1.00 80.50 117 LEU A CA 1
ATOM 902 C C . LEU A 1 117 ? 14.438 -4.776 -11.096 1.00 80.50 117 LEU A C 1
ATOM 904 O O . LEU A 1 117 ? 13.578 -4.334 -10.338 1.00 80.50 117 LEU A O 1
ATOM 908 N N . ALA A 1 118 ? 14.136 -5.588 -12.115 1.00 79.00 118 ALA A N 1
ATOM 909 C CA . ALA A 1 118 ? 12.778 -6.063 -12.383 1.00 79.00 118 ALA A CA 1
ATOM 910 C C . ALA A 1 118 ? 12.249 -6.936 -11.241 1.00 79.00 118 ALA A C 1
ATOM 912 O O . ALA A 1 118 ? 11.118 -6.759 -10.791 1.00 79.00 118 ALA A O 1
ATOM 913 N N . ALA A 1 119 ? 13.085 -7.855 -10.753 1.00 82.88 119 ALA A N 1
ATOM 914 C CA . ALA A 1 119 ? 12.748 -8.731 -9.641 1.00 82.88 119 ALA A CA 1
ATOM 915 C C . ALA A 1 119 ? 12.467 -7.929 -8.363 1.00 82.88 119 ALA A C 1
ATOM 917 O O . ALA A 1 119 ? 11.508 -8.239 -7.667 1.00 82.88 119 ALA A O 1
ATOM 918 N N . MET A 1 120 ? 13.229 -6.862 -8.100 1.00 84.50 120 MET A N 1
ATOM 919 C CA . MET A 1 120 ? 12.982 -5.959 -6.972 1.00 84.50 120 MET A CA 1
ATOM 920 C C . MET A 1 120 ? 11.642 -5.223 -7.081 1.00 84.50 120 MET A C 1
ATOM 922 O O . MET A 1 120 ? 10.938 -5.136 -6.078 1.00 84.50 120 MET A O 1
ATOM 926 N N . VAL A 1 121 ? 11.265 -4.734 -8.271 1.00 85.56 121 VAL A N 1
ATOM 927 C CA . VAL A 1 121 ? 9.952 -4.096 -8.502 1.00 85.56 121 VAL A CA 1
ATOM 928 C C . VAL A 1 121 ? 8.818 -5.084 -8.231 1.00 85.56 121 VAL A C 1
ATOM 930 O O . VAL A 1 121 ? 7.900 -4.778 -7.472 1.00 85.56 121 VAL A O 1
ATOM 933 N N . ILE A 1 122 ? 8.902 -6.288 -8.804 1.00 86.12 122 ILE A N 1
ATOM 934 C CA . ILE A 1 122 ? 7.891 -7.335 -8.606 1.00 86.12 122 ILE A CA 1
ATOM 935 C C . ILE A 1 122 ? 7.826 -7.732 -7.125 1.00 86.12 122 ILE A C 1
ATOM 937 O O . ILE A 1 122 ? 6.740 -7.819 -6.557 1.00 86.12 122 ILE A O 1
ATOM 941 N N . ALA A 1 123 ? 8.977 -7.911 -6.473 1.00 89.50 123 ALA A N 1
ATOM 942 C CA . ALA A 1 123 ? 9.047 -8.233 -5.054 1.00 89.50 123 ALA A CA 1
ATOM 943 C C . ALA A 1 123 ? 8.405 -7.145 -4.184 1.00 89.50 123 ALA A C 1
ATOM 945 O O . ALA A 1 123 ? 7.734 -7.481 -3.210 1.00 89.50 123 ALA A O 1
ATOM 946 N N . SER A 1 124 ? 8.557 -5.858 -4.521 1.00 88.94 124 SER A N 1
ATOM 947 C CA . SER A 1 124 ? 7.900 -4.769 -3.785 1.00 88.94 124 SER A CA 1
ATOM 948 C C . SER A 1 124 ? 6.378 -4.879 -3.847 1.00 88.94 124 SER A C 1
ATOM 950 O O . SER A 1 124 ? 5.726 -4.719 -2.821 1.00 88.94 124 SER A O 1
ATOM 952 N N . CYS A 1 125 ? 5.813 -5.228 -5.007 1.00 86.94 125 CYS A N 1
ATOM 953 C CA . CYS A 1 125 ? 4.371 -5.446 -5.157 1.00 86.94 125 CYS A CA 1
ATOM 954 C C . CYS A 1 125 ? 3.858 -6.666 -4.374 1.00 86.94 125 CYS A C 1
ATOM 956 O O . CYS A 1 125 ? 2.704 -6.678 -3.962 1.00 86.94 125 CYS A O 1
ATOM 958 N N . VAL A 1 126 ? 4.696 -7.687 -4.176 1.00 87.06 126 VAL A N 1
ATOM 959 C CA . VAL A 1 126 ? 4.331 -8.925 -3.461 1.00 87.06 126 VAL A CA 1
ATOM 960 C C . VAL A 1 126 ? 4.507 -8.800 -1.942 1.00 87.06 126 VAL A C 1
ATOM 962 O O . VAL A 1 126 ? 3.827 -9.485 -1.186 1.00 87.06 126 VAL A O 1
ATOM 965 N N . THR A 1 127 ? 5.412 -7.935 -1.480 1.00 87.19 127 THR A N 1
ATOM 966 C CA . THR A 1 127 ? 5.744 -7.804 -0.048 1.00 87.19 127 THR A CA 1
ATOM 967 C C . THR A 1 127 ? 4.639 -7.103 0.757 1.00 87.19 127 THR A C 1
ATOM 969 O O . THR A 1 127 ? 4.518 -7.335 1.962 1.00 87.19 127 THR A O 1
ATOM 972 N N . SER A 1 128 ? 3.821 -6.263 0.117 1.00 82.75 128 SER A N 1
ATOM 973 C CA . SER A 1 128 ? 2.714 -5.571 0.785 1.00 82.75 128 SER A CA 1
ATOM 974 C C . SER A 1 128 ? 1.616 -6.549 1.222 1.00 82.75 128 SER A C 1
ATOM 976 O O . SER A 1 128 ? 1.057 -7.287 0.414 1.00 82.75 128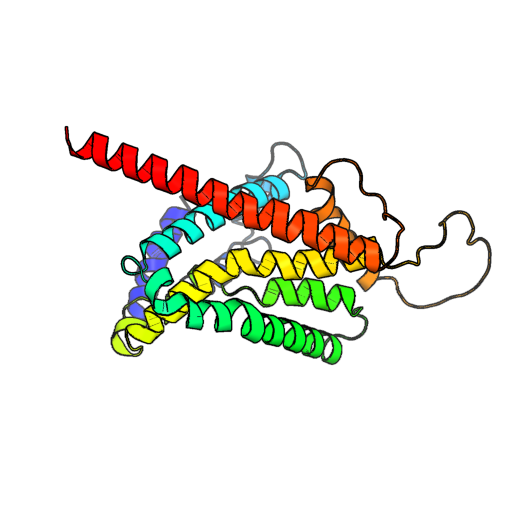 SER A O 1
ATOM 978 N N . THR A 1 129 ? 1.311 -6.562 2.521 1.00 84.88 129 THR A N 1
ATOM 979 C CA . THR A 1 129 ? 0.287 -7.411 3.138 1.00 84.88 129 THR A CA 1
ATOM 980 C C . THR A 1 129 ? -1.035 -6.656 3.242 1.00 84.88 129 THR A C 1
ATOM 982 O O . THR A 1 129 ? -1.165 -5.713 4.012 1.00 84.88 129 THR A O 1
ATOM 985 N N . ASP A 1 130 ? -2.033 -7.107 2.482 1.00 80.19 130 ASP A N 1
ATOM 986 C CA . ASP A 1 130 ? -3.328 -6.427 2.362 1.00 80.19 130 ASP A CA 1
ATOM 987 C C . ASP A 1 130 ? -4.204 -6.616 3.626 1.00 80.19 130 ASP A C 1
ATOM 989 O O . ASP A 1 130 ? -4.415 -7.760 4.070 1.00 80.19 130 ASP A O 1
ATOM 993 N N . PRO A 1 131 ? -4.775 -5.535 4.199 1.00 69.81 131 PRO A N 1
ATOM 994 C CA . PRO A 1 131 ? -5.786 -5.589 5.253 1.00 69.81 131 PRO A CA 1
ATOM 995 C C . PRO A 1 131 ? -7.012 -6.452 4.932 1.00 69.81 131 PRO A C 1
ATOM 997 O O . PRO A 1 131 ? -7.588 -7.036 5.849 1.00 69.81 131 PRO A O 1
ATOM 1000 N N . VAL A 1 132 ? -7.458 -6.527 3.678 1.00 73.00 132 VAL A N 1
ATOM 1001 C CA . VAL A 1 132 ? -8.655 -7.266 3.243 1.00 73.00 132 VAL A CA 1
ATOM 1002 C C . VAL A 1 132 ? -8.411 -8.769 3.271 1.00 73.00 132 VAL A C 1
ATOM 1004 O O . VAL A 1 132 ? -9.206 -9.512 3.849 1.00 73.00 132 VAL A O 1
ATOM 1007 N N . LEU A 1 133 ? -7.294 -9.231 2.707 1.00 75.69 133 LEU A N 1
ATOM 1008 C CA . LEU A 1 133 ? -6.905 -10.642 2.789 1.00 75.69 133 LEU A CA 1
ATOM 1009 C C . LEU A 1 133 ? -6.532 -11.029 4.225 1.00 75.69 133 LEU A C 1
ATOM 1011 O O . LEU A 1 133 ? -6.986 -12.060 4.726 1.00 75.69 133 LEU A O 1
ATOM 1015 N N . SER A 1 134 ? -5.786 -10.173 4.927 1.00 77.06 134 SER A N 1
ATOM 1016 C CA . SER A 1 134 ? -5.382 -10.418 6.316 1.00 77.06 134 SER A CA 1
ATOM 1017 C C . SER A 1 134 ? -6.571 -10.422 7.279 1.00 77.06 134 SER A C 1
ATOM 1019 O O . SER A 1 134 ? -6.536 -11.119 8.294 1.00 77.06 134 SER A O 1
ATOM 1021 N N . GLN A 1 135 ? -7.667 -9.725 6.956 1.00 70.00 135 GLN A N 1
ATOM 1022 C CA . GLN A 1 135 ? -8.911 -9.771 7.728 1.00 70.00 135 GLN A CA 1
ATOM 1023 C C . GLN A 1 135 ? -9.511 -11.175 7.821 1.00 70.00 135 GLN A C 1
ATOM 1025 O O . GLN A 1 135 ? -10.159 -11.452 8.825 1.00 70.00 135 GLN A O 1
ATOM 1030 N N . ALA A 1 136 ? -9.269 -12.076 6.864 1.00 71.38 136 ALA A N 1
ATOM 1031 C CA . ALA A 1 136 ? -9.732 -13.462 6.971 1.00 71.38 136 ALA A CA 1
ATOM 1032 C C . ALA A 1 136 ? -9.103 -14.209 8.167 1.00 71.38 136 ALA A C 1
ATOM 1034 O O . ALA A 1 136 ? -9.722 -15.106 8.735 1.00 71.38 136 ALA A O 1
ATOM 1035 N N . VAL A 1 137 ? -7.887 -13.819 8.571 1.00 73.94 137 VAL A N 1
ATOM 1036 C CA . VAL A 1 137 ? -7.144 -14.419 9.695 1.00 73.94 137 VAL A CA 1
ATOM 1037 C C . VAL A 1 137 ? -7.198 -13.537 10.945 1.00 73.94 137 VAL A C 1
ATOM 1039 O O . VAL A 1 137 ? -7.167 -14.039 12.068 1.00 73.94 137 VAL A O 1
ATOM 1042 N N . ALA A 1 138 ? -7.310 -12.220 10.775 1.00 71.56 138 ALA A N 1
ATOM 1043 C CA . ALA A 1 138 ? -7.388 -11.267 11.874 1.00 71.56 138 ALA A CA 1
ATOM 1044 C C . ALA A 1 138 ? -8.814 -11.105 12.428 1.00 71.56 138 ALA A C 1
ATOM 1046 O O . ALA A 1 138 ? -8.973 -10.687 13.576 1.00 71.56 138 ALA A O 1
ATOM 1047 N N . LYS A 1 139 ? -9.860 -11.413 11.647 1.00 70.38 139 LYS A N 1
ATOM 1048 C CA . LYS A 1 139 ? -11.264 -11.172 12.011 1.00 70.38 139 LYS A CA 1
ATOM 1049 C C . LYS A 1 139 ? -12.218 -12.263 11.533 1.00 70.38 139 LYS A C 1
ATOM 1051 O O . LYS A 1 139 ? -11.950 -13.015 10.606 1.00 70.38 139 LYS A O 1
ATOM 1056 N N . GLY A 1 140 ? -13.380 -12.309 12.180 1.00 74.06 140 GLY A N 1
ATOM 1057 C CA . GLY A 1 140 ? -14.467 -13.223 11.855 1.00 74.06 140 GLY A CA 1
ATOM 1058 C C . GLY A 1 140 ? -14.518 -14.457 12.760 1.00 74.06 140 GLY A C 1
ATOM 1059 O O . GLY A 1 140 ? -13.649 -14.643 13.615 1.00 74.06 140 GLY A O 1
ATOM 1060 N N . PRO A 1 141 ? -15.528 -15.322 12.560 1.00 69.62 141 PRO A N 1
ATOM 1061 C CA . PRO A 1 141 ? -15.816 -16.445 13.455 1.00 69.62 141 PRO A CA 1
ATOM 1062 C C . PRO A 1 141 ? -14.634 -17.405 13.648 1.00 69.62 141 PRO A C 1
ATOM 1064 O O . PRO A 1 141 ? -14.462 -17.979 14.721 1.00 69.62 141 PRO A O 1
ATOM 1067 N N . PHE A 1 142 ? -13.799 -17.562 12.614 1.00 73.06 142 PHE A N 1
ATOM 1068 C CA . PHE A 1 142 ? -12.580 -18.364 12.672 1.00 73.06 142 PHE A CA 1
ATOM 1069 C C . PHE A 1 142 ? -11.503 -17.700 13.541 1.00 73.06 142 PHE A C 1
ATOM 1071 O O . PHE A 1 142 ? -11.010 -18.299 14.497 1.00 73.06 142 PHE A O 1
ATOM 1078 N N . ALA A 1 143 ? -11.170 -16.440 13.251 1.00 77.62 143 ALA A N 1
ATOM 1079 C CA . ALA A 1 143 ? -10.152 -15.690 13.977 1.00 77.62 143 ALA A CA 1
ATOM 1080 C C . ALA A 1 143 ? -10.501 -15.532 15.466 1.00 77.62 143 ALA A C 1
ATOM 1082 O O . ALA A 1 143 ? -9.631 -15.649 16.326 1.00 77.62 143 ALA A O 1
ATOM 1083 N N . ASP A 1 144 ? -11.778 -15.317 15.785 1.00 78.62 144 ASP A N 1
ATOM 1084 C CA . ASP A 1 144 ? -12.249 -15.162 17.163 1.00 78.62 144 ASP A CA 1
ATOM 1085 C C . ASP A 1 144 ? -12.103 -16.451 17.982 1.00 78.62 144 ASP A C 1
ATOM 1087 O O . ASP A 1 144 ? -11.843 -16.386 19.185 1.00 78.62 144 ASP A O 1
ATOM 1091 N N . LYS A 1 145 ? -12.225 -17.613 17.328 1.00 80.31 145 LYS A N 1
ATOM 1092 C CA . LYS A 1 145 ? -12.135 -18.935 17.958 1.00 80.31 145 LYS A CA 1
ATOM 1093 C C . LYS A 1 145 ? -10.701 -19.462 18.052 1.00 80.31 145 LYS A C 1
ATOM 1095 O O . LYS A 1 145 ? -10.362 -20.096 19.048 1.00 80.31 145 LYS A O 1
ATOM 1100 N N . TYR A 1 146 ? -9.868 -19.213 17.039 1.00 84.12 146 TYR A N 1
ATOM 1101 C CA . TYR A 1 146 ? -8.549 -19.848 16.905 1.00 84.12 146 TYR A CA 1
ATOM 1102 C C . TYR A 1 146 ? -7.358 -18.896 17.085 1.00 84.12 146 TYR A C 1
ATOM 1104 O O . TYR A 1 146 ? -6.250 -19.365 17.348 1.00 84.12 146 TYR A O 1
ATOM 1112 N N . VAL A 1 147 ? -7.548 -17.573 16.999 1.00 83.94 147 VAL A N 1
ATOM 1113 C CA . VAL A 1 147 ? -6.452 -16.591 17.065 1.00 83.94 147 VAL A CA 1
ATOM 1114 C C . VAL A 1 147 ? -6.591 -15.692 18.295 1.00 83.94 147 VAL A C 1
ATOM 1116 O O . VAL A 1 147 ? -7.596 -15.010 18.528 1.00 83.94 147 VAL A O 1
ATOM 1119 N N . ARG A 1 148 ? -5.529 -15.639 19.106 1.00 88.12 148 ARG A N 1
ATOM 1120 C CA . ARG A 1 148 ? -5.476 -14.774 20.295 1.00 88.12 148 ARG A CA 1
ATOM 1121 C C . ARG A 1 148 ? -5.664 -13.309 19.900 1.00 88.12 148 ARG A C 1
ATOM 1123 O O . ARG A 1 148 ? -5.111 -12.849 18.905 1.00 88.12 148 ARG A O 1
ATOM 1130 N N . ARG A 1 149 ? -6.400 -12.554 20.719 1.00 85.50 149 ARG A N 1
ATOM 1131 C CA . ARG A 1 149 ? -6.737 -11.145 20.448 1.00 85.50 149 ARG A CA 1
ATOM 1132 C C . ARG A 1 149 ? -5.513 -10.271 20.153 1.00 85.50 149 ARG A C 1
ATOM 1134 O O . ARG A 1 149 ? -5.542 -9.495 19.208 1.00 85.50 149 ARG A O 1
ATOM 1141 N N . SER A 1 150 ? -4.433 -10.435 20.913 1.00 85.62 150 SER A N 1
ATOM 1142 C CA . SER A 1 150 ? -3.197 -9.672 20.706 1.00 85.62 150 SER A CA 1
ATOM 1143 C C . SER A 1 150 ? -2.558 -9.915 19.334 1.00 85.62 150 SER A C 1
ATOM 1145 O O . SER A 1 150 ? -2.009 -8.982 18.757 1.00 85.62 150 SER A O 1
ATOM 1147 N N . LEU A 1 151 ? -2.656 -11.141 18.803 1.00 86.44 151 LEU A N 1
ATOM 1148 C CA . LEU A 1 151 ? -2.168 -11.487 17.466 1.00 86.44 151 LEU A CA 1
ATOM 1149 C C . LEU A 1 151 ? -3.085 -10.930 16.370 1.00 86.44 151 LEU A C 1
ATOM 1151 O O . LEU A 1 151 ? -2.617 -10.470 15.339 1.00 86.44 151 LEU A O 1
ATOM 1155 N N . ARG A 1 152 ? -4.398 -10.894 16.601 1.00 87.50 152 ARG A N 1
ATOM 1156 C CA . ARG A 1 152 ? -5.336 -10.261 15.661 1.00 87.50 152 ARG A CA 1
ATOM 1157 C C . ARG A 1 152 ? -5.077 -8.762 15.519 1.00 87.50 152 ARG A C 1
ATOM 1159 O O . ARG A 1 152 ? -5.055 -8.240 14.410 1.00 87.50 152 ARG A O 1
ATOM 1166 N N . GLU A 1 153 ? -4.849 -8.082 16.642 1.00 87.81 153 GLU A N 1
ATOM 1167 C CA . GLU A 1 153 ? -4.569 -6.643 16.663 1.00 87.81 153 GLU A CA 1
ATOM 1168 C C . GLU A 1 153 ? -3.220 -6.315 16.002 1.00 87.81 153 GLU A C 1
ATOM 1170 O O . GLU A 1 153 ? -3.158 -5.360 15.231 1.00 87.81 153 GLU A O 1
ATOM 1175 N N . ILE A 1 154 ? -2.168 -7.118 16.232 1.00 89.06 154 ILE A N 1
ATOM 1176 C CA . ILE A 1 154 ? -0.855 -6.875 15.610 1.00 89.06 154 ILE A CA 1
ATOM 1177 C C . ILE A 1 154 ? -0.896 -7.119 14.097 1.00 89.06 154 ILE A C 1
ATOM 1179 O O . ILE A 1 154 ? -0.434 -6.262 13.356 1.00 89.06 154 ILE A O 1
ATOM 1183 N N . ILE A 1 155 ? -1.534 -8.205 13.641 1.00 88.44 155 ILE A N 1
ATOM 1184 C CA . ILE A 1 155 ? -1.672 -8.535 12.212 1.00 88.44 155 ILE A CA 1
ATOM 1185 C C . ILE A 1 155 ? -2.499 -7.465 11.491 1.00 88.44 155 ILE A C 1
ATOM 1187 O O . ILE A 1 155 ? -2.126 -7.004 10.418 1.00 88.44 155 ILE A O 1
ATOM 1191 N N . SER A 1 156 ? -3.609 -7.020 12.091 1.00 86.94 156 SER A N 1
ATOM 1192 C CA . SER A 1 156 ? -4.427 -5.947 11.512 1.00 86.94 156 SER A CA 1
ATOM 1193 C C . SER A 1 156 ? -3.676 -4.614 11.447 1.00 86.94 156 SER A C 1
ATOM 1195 O O . SER A 1 156 ? -3.906 -3.834 10.525 1.00 86.94 156 SER A O 1
ATOM 1197 N N . SER A 1 157 ? -2.814 -4.340 12.430 1.00 88.56 157 SER A N 1
ATOM 1198 C CA . SER A 1 157 ? -1.996 -3.125 12.478 1.00 88.56 157 SER A CA 1
ATOM 1199 C C . SER A 1 157 ? -0.855 -3.168 11.468 1.00 88.56 157 SER A C 1
ATOM 1201 O O . SER A 1 157 ? -0.572 -2.162 10.824 1.00 88.56 157 SER A O 1
ATOM 1203 N N . GLU A 1 158 ? -0.222 -4.328 11.316 1.00 88.81 158 GLU A N 1
ATOM 1204 C CA . GLU A 1 158 ? 0.824 -4.583 10.333 1.00 88.81 158 GLU A CA 1
ATOM 1205 C C . GLU A 1 158 ? 0.280 -4.428 8.912 1.00 88.81 158 GLU A C 1
ATOM 1207 O O . GLU A 1 158 ? 0.804 -3.613 8.160 1.00 88.81 158 GLU A O 1
ATOM 1212 N N . ALA A 1 159 ? -0.814 -5.119 8.574 1.00 87.44 159 ALA A N 1
ATOM 1213 C CA . ALA A 1 159 ? -1.415 -5.058 7.243 1.00 87.44 159 ALA A CA 1
ATOM 1214 C C . ALA A 1 159 ? -1.861 -3.630 6.871 1.00 87.44 159 ALA A C 1
ATOM 1216 O O . ALA A 1 159 ? -1.594 -3.148 5.777 1.00 87.44 159 ALA A O 1
ATOM 1217 N N . GLY A 1 160 ? -2.471 -2.895 7.812 1.00 86.50 160 GLY A N 1
ATOM 1218 C CA . GLY A 1 160 ? -2.874 -1.501 7.581 1.00 86.50 160 GLY A CA 1
ATOM 1219 C C . GLY A 1 160 ? -1.705 -0.531 7.380 1.00 86.50 160 GLY A C 1
ATOM 1220 O O . GLY A 1 160 ? -1.856 0.473 6.689 1.00 86.50 160 GLY A O 1
ATOM 1221 N N . ALA A 1 161 ? -0.546 -0.802 7.983 1.00 87.00 161 ALA A N 1
ATOM 1222 C CA . ALA A 1 161 ? 0.650 0.020 7.810 1.00 87.00 161 ALA A CA 1
ATOM 1223 C C . ALA A 1 161 ? 1.451 -0.366 6.553 1.00 87.00 161 ALA A C 1
ATOM 1225 O O . ALA A 1 161 ? 2.042 0.511 5.915 1.00 87.00 161 ALA A O 1
ATOM 1226 N N . ASN A 1 162 ? 1.445 -1.650 6.182 1.00 86.75 162 ASN A N 1
ATOM 1227 C CA . ASN A 1 162 ? 2.245 -2.198 5.088 1.00 86.75 162 ASN A CA 1
ATOM 1228 C C . ASN A 1 162 ? 1.809 -1.670 3.707 1.00 86.75 162 ASN A C 1
ATOM 1230 O O . ASN A 1 162 ? 2.657 -1.339 2.878 1.00 86.75 162 ASN A O 1
ATOM 1234 N N . ASP A 1 163 ? 0.507 -1.465 3.491 1.00 81.62 163 ASP A N 1
ATOM 1235 C CA . ASP A 1 163 ? -0.026 -0.848 2.263 1.00 81.62 163 ASP A CA 1
ATOM 1236 C C . ASP A 1 163 ? 0.627 0.511 1.938 1.00 81.62 163 ASP A C 1
ATOM 1238 O O . ASP A 1 163 ? 0.858 0.839 0.774 1.00 81.62 163 ASP A O 1
ATOM 1242 N N . GLY A 1 164 ? 0.967 1.307 2.960 1.00 79.38 164 GLY A N 1
ATOM 1243 C CA . GLY A 1 164 ? 1.693 2.569 2.784 1.00 79.38 164 GLY A CA 1
ATOM 1244 C C . GLY A 1 164 ? 3.213 2.392 2.726 1.00 79.38 164 GLY A C 1
ATOM 1245 O O . GLY A 1 164 ? 3.893 3.050 1.937 1.00 79.38 164 GLY A O 1
ATOM 1246 N N . PHE A 1 165 ? 3.762 1.504 3.558 1.00 84.75 165 PHE A N 1
ATOM 1247 C CA . PHE A 1 165 ? 5.209 1.321 3.708 1.00 84.75 165 PHE A CA 1
ATOM 1248 C C . PHE A 1 165 ? 5.869 0.545 2.559 1.00 84.75 165 PHE A C 1
ATOM 1250 O O . PHE A 1 165 ? 7.080 0.669 2.372 1.00 84.75 165 PHE A O 1
ATOM 1257 N N . GLY A 1 166 ? 5.108 -0.198 1.749 1.00 84.88 166 GLY A N 1
ATOM 1258 C CA . GLY A 1 166 ? 5.618 -0.849 0.535 1.00 84.88 166 GLY A CA 1
ATOM 1259 C C . GLY A 1 166 ? 6.088 0.138 -0.543 1.00 84.88 166 GLY A C 1
ATOM 1260 O O . GLY A 1 166 ? 6.987 -0.171 -1.330 1.00 84.88 166 GLY A O 1
ATOM 1261 N N . PHE A 1 167 ? 5.542 1.360 -0.547 1.00 86.69 167 PHE A N 1
ATOM 1262 C CA . PHE A 1 167 ? 5.852 2.390 -1.541 1.00 86.69 167 PHE A CA 1
ATOM 1263 C C . PHE A 1 167 ? 7.349 2.772 -1.589 1.00 86.69 167 PHE A C 1
ATOM 1265 O O . PHE A 1 167 ? 7.914 2.760 -2.684 1.00 86.69 167 PHE A O 1
ATOM 1272 N N . PRO A 1 168 ? 8.044 3.022 -0.457 1.00 90.06 168 PRO A N 1
ATOM 1273 C CA . PRO A 1 168 ? 9.500 3.171 -0.410 1.00 90.06 168 PRO A CA 1
ATOM 1274 C C . PRO A 1 168 ? 10.319 2.127 -1.171 1.00 90.06 168 PRO A C 1
ATOM 1276 O O . PRO A 1 168 ? 11.274 2.498 -1.856 1.00 90.06 168 PRO A O 1
ATOM 1279 N N . PHE A 1 169 ? 9.953 0.848 -1.080 1.00 90.12 169 PHE A N 1
ATOM 1280 C CA . PHE A 1 169 ? 10.679 -0.246 -1.733 1.00 90.12 169 PHE A CA 1
ATOM 1281 C C . PHE A 1 169 ? 10.469 -0.223 -3.245 1.00 90.12 169 PHE A C 1
ATOM 1283 O O . PHE A 1 169 ? 11.433 -0.308 -4.007 1.00 90.12 169 PHE A O 1
ATOM 1290 N N . LEU A 1 170 ? 9.219 -0.015 -3.671 1.00 88.19 170 LEU A N 1
ATOM 1291 C CA . LEU A 1 170 ? 8.878 0.125 -5.083 1.00 88.19 170 LEU A CA 1
ATOM 1292 C C . LEU A 1 170 ? 9.605 1.325 -5.699 1.00 88.19 170 LEU A C 1
ATOM 1294 O O . LEU A 1 170 ? 10.244 1.205 -6.745 1.00 88.19 170 LEU A O 1
ATOM 1298 N N . MET A 1 171 ? 9.559 2.477 -5.027 1.00 85.00 171 MET A N 1
ATOM 1299 C CA . MET A 1 171 ? 10.204 3.689 -5.517 1.00 85.00 171 MET A CA 1
ATOM 1300 C C . MET A 1 171 ? 11.718 3.526 -5.608 1.00 85.00 171 MET A C 1
ATOM 1302 O O . MET A 1 171 ? 12.284 3.900 -6.630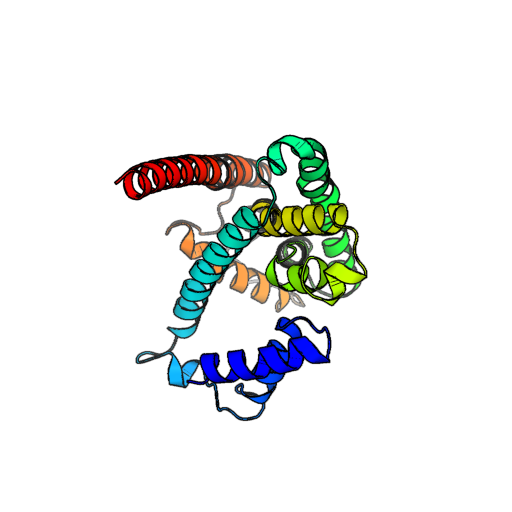 1.00 85.00 171 MET A O 1
ATOM 1306 N N . LEU A 1 172 ? 12.368 2.900 -4.620 1.00 88.19 172 LEU A N 1
ATOM 1307 C CA . LEU A 1 172 ? 13.805 2.620 -4.675 1.00 88.19 172 LEU A CA 1
ATOM 1308 C C . LEU A 1 172 ? 14.167 1.837 -5.942 1.00 88.19 172 LEU A C 1
ATOM 1310 O O . LEU A 1 172 ? 15.035 2.260 -6.705 1.00 88.19 172 LEU A O 1
ATOM 1314 N N . ALA A 1 173 ? 13.462 0.733 -6.201 1.00 85.62 173 ALA A N 1
ATOM 1315 C CA . ALA A 1 173 ? 13.697 -0.090 -7.381 1.00 85.62 173 ALA A CA 1
ATOM 1316 C C . ALA A 1 173 ? 13.467 0.702 -8.680 1.00 85.62 173 ALA A C 1
ATOM 1318 O O . ALA A 1 173 ? 14.286 0.635 -9.596 1.00 85.62 173 ALA A O 1
ATOM 1319 N N . THR A 1 174 ? 12.408 1.516 -8.752 1.00 80.69 174 THR A N 1
ATOM 1320 C CA . THR A 1 174 ? 12.130 2.332 -9.946 1.00 80.69 174 THR A CA 1
ATOM 1321 C C . THR A 1 174 ? 13.144 3.458 -10.165 1.00 80.69 174 THR A C 1
ATOM 1323 O O . THR A 1 174 ? 13.544 3.676 -11.307 1.00 80.69 174 THR A O 1
ATOM 1326 N N . TYR A 1 175 ? 13.622 4.152 -9.126 1.00 80.75 175 TYR A N 1
ATOM 1327 C CA . TYR A 1 175 ? 14.662 5.177 -9.287 1.00 80.75 175 TYR A CA 1
ATOM 1328 C C . TYR A 1 175 ? 15.989 4.568 -9.726 1.00 80.75 175 TYR A C 1
ATOM 1330 O O . TYR A 1 175 ? 16.649 5.145 -10.592 1.00 80.75 175 TYR A O 1
ATOM 1338 N N . LEU A 1 176 ? 16.343 3.393 -9.196 1.00 81.06 176 LEU A N 1
ATOM 1339 C CA . LEU A 1 176 ? 17.510 2.643 -9.654 1.00 81.06 176 LEU A CA 1
ATOM 1340 C C . LEU A 1 176 ? 17.376 2.246 -11.128 1.00 81.06 176 LEU A C 1
ATOM 1342 O O . LEU A 1 176 ? 18.343 2.380 -11.865 1.00 81.06 176 LEU A O 1
ATOM 1346 N N . ILE A 1 177 ? 16.190 1.842 -11.596 1.00 78.88 177 ILE A N 1
ATOM 1347 C CA . ILE A 1 177 ? 15.943 1.583 -13.029 1.00 78.88 177 ILE A CA 1
ATOM 1348 C C . ILE A 1 177 ? 16.125 2.854 -13.865 1.00 78.88 177 ILE A C 1
ATOM 1350 O O . ILE A 1 177 ? 16.742 2.804 -14.927 1.00 78.88 177 ILE A O 1
ATOM 1354 N N . ARG A 1 178 ? 15.608 3.995 -13.394 1.00 70.12 178 ARG A N 1
ATOM 1355 C CA . ARG A 1 178 ? 15.674 5.269 -14.130 1.00 70.12 178 ARG A CA 1
ATOM 1356 C C . ARG A 1 178 ? 17.101 5.795 -14.298 1.00 70.12 178 ARG A C 1
ATOM 1358 O O . ARG A 1 178 ? 17.389 6.347 -15.355 1.00 70.12 178 ARG A O 1
ATOM 1365 N N . HIS A 1 179 ? 17.958 5.613 -13.290 1.00 70.56 179 HIS A N 1
ATOM 1366 C CA . HIS A 1 179 ? 19.325 6.159 -13.265 1.00 70.56 179 HIS A CA 1
ATOM 1367 C C . HIS A 1 179 ? 20.418 5.092 -13.410 1.00 70.56 179 HIS A C 1
ATOM 1369 O O . HIS A 1 179 ? 21.601 5.408 -13.282 1.00 70.56 179 HIS A O 1
ATOM 1375 N N . ALA A 1 180 ? 20.055 3.832 -13.671 1.00 66.56 180 ALA A N 1
ATOM 1376 C CA . ALA A 1 180 ? 21.013 2.827 -14.106 1.00 66.56 180 ALA A CA 1
ATOM 1377 C C . ALA A 1 180 ? 21.593 3.281 -15.456 1.00 66.56 180 ALA A C 1
ATOM 1379 O O . ALA A 1 180 ? 20.914 3.262 -16.490 1.00 66.56 180 ALA A O 1
ATOM 1380 N N . GLU A 1 181 ? 22.834 3.758 -15.416 1.00 47.06 181 GLU A N 1
ATOM 1381 C CA . GLU A 1 181 ? 23.635 4.137 -16.576 1.00 47.06 181 GLU A CA 1
ATOM 1382 C C . GLU A 1 181 ? 23.713 2.961 -17.557 1.00 47.06 181 GLU A C 1
ATOM 1384 O O . GLU A 1 181 ? 24.079 1.849 -17.181 1.00 47.06 181 GLU A O 1
ATOM 1389 N N . GLY A 1 182 ? 23.321 3.203 -18.812 1.00 43.91 182 GLY A N 1
ATOM 1390 C CA . GLY A 1 182 ? 23.372 2.201 -19.877 1.00 43.91 182 GLY A CA 1
ATOM 1391 C C . GLY A 1 182 ? 22.091 2.103 -20.702 1.00 43.91 182 GLY A C 1
ATOM 1392 O O . GLY A 1 182 ? 21.418 1.074 -20.700 1.00 43.91 182 GLY A O 1
ATOM 1393 N N . TYR A 1 183 ? 21.749 3.162 -21.434 1.00 38.28 183 TYR A N 1
ATOM 1394 C CA . TYR A 1 183 ? 21.158 2.977 -22.757 1.00 38.28 183 TYR A CA 1
ATOM 1395 C C . TYR A 1 183 ? 21.930 3.866 -23.727 1.00 38.28 183 TYR A C 1
ATOM 1397 O O . TYR A 1 183 ? 21.963 5.084 -23.574 1.00 38.28 183 TYR A O 1
ATOM 1405 N N . HIS A 1 184 ? 22.621 3.207 -24.651 1.00 35.72 184 HIS A N 1
ATOM 1406 C CA . HIS A 1 184 ? 23.262 3.806 -25.811 1.00 35.72 184 HIS A CA 1
ATOM 1407 C C . HIS A 1 184 ? 22.169 4.404 -26.708 1.00 35.72 184 HIS A C 1
ATOM 1409 O O . HIS A 1 184 ? 21.081 3.833 -26.798 1.00 35.72 184 HIS A O 1
ATOM 1415 N N . ASN A 1 185 ? 22.438 5.553 -27.327 1.00 33.56 185 ASN A N 1
ATOM 1416 C CA . ASN A 1 185 ? 21.526 6.187 -28.278 1.00 33.56 185 ASN A CA 1
ATOM 1417 C C . ASN A 1 185 ? 21.041 5.150 -29.314 1.00 33.56 185 ASN A C 1
ATOM 1419 O O . ASN A 1 185 ? 21.880 4.451 -29.886 1.00 33.56 185 ASN A O 1
ATOM 1423 N N . PRO A 1 186 ? 19.732 5.050 -29.607 1.00 42.38 186 PRO A N 1
ATOM 1424 C CA . PRO A 1 186 ? 19.250 4.167 -30.668 1.00 42.38 186 PRO A CA 1
ATOM 1425 C C . PRO A 1 186 ? 19.706 4.619 -32.069 1.00 42.38 186 PRO A C 1
ATOM 1427 O O . PRO A 1 186 ? 19.576 3.853 -33.019 1.00 42.38 186 PRO A O 1
ATOM 1430 N N . ASP A 1 187 ? 20.304 5.809 -32.187 1.00 40.56 187 ASP A N 1
ATOM 1431 C CA . ASP A 1 187 ? 20.761 6.386 -33.455 1.00 40.56 187 ASP A CA 1
ATOM 1432 C C . ASP A 1 187 ? 22.219 6.027 -33.829 1.00 40.56 187 ASP A C 1
ATOM 1434 O O . ASP A 1 187 ? 22.654 6.343 -34.933 1.00 40.56 187 ASP A O 1
ATOM 1438 N N . GLU A 1 188 ? 22.977 5.336 -32.961 1.00 37.72 188 GLU A N 1
ATOM 1439 C CA . GLU A 1 188 ? 24.390 4.957 -33.206 1.00 37.72 188 GLU A CA 1
ATOM 1440 C C . GLU A 1 188 ? 24.638 3.441 -33.349 1.00 37.72 188 GLU A C 1
ATOM 1442 O O . GLU A 1 188 ? 25.777 2.998 -33.475 1.00 37.72 188 GLU A O 1
ATOM 1447 N N . ALA A 1 189 ? 23.589 2.616 -33.399 1.00 37.97 189 ALA A N 1
ATOM 1448 C CA . ALA A 1 189 ? 23.713 1.162 -33.544 1.00 37.97 189 ALA A CA 1
ATOM 1449 C C . ALA A 1 189 ? 23.522 0.679 -34.995 1.00 37.97 189 ALA A C 1
ATOM 1451 O O . ALA A 1 189 ? 22.822 -0.298 -35.258 1.00 37.97 189 ALA A O 1
ATOM 1452 N N . SER A 1 190 ? 24.165 1.333 -35.964 1.00 31.59 190 SER A N 1
ATOM 1453 C CA . SER A 1 190 ? 24.385 0.744 -37.290 1.00 31.59 190 SER A CA 1
ATOM 1454 C C . SER A 1 190 ? 25.683 -0.067 -37.277 1.00 31.59 190 SER A C 1
ATOM 1456 O O . SER A 1 190 ? 26.698 0.360 -37.822 1.00 31.59 190 SER A O 1
ATOM 1458 N N . GLY A 1 191 ? 25.673 -1.233 -36.627 1.00 31.48 191 GLY A N 1
ATOM 1459 C CA . GLY A 1 191 ? 26.813 -2.143 -36.703 1.00 31.48 191 GLY A CA 1
ATOM 1460 C C . GLY A 1 191 ? 26.916 -3.176 -35.587 1.00 31.48 191 GLY A C 1
ATOM 1461 O O . GLY A 1 191 ? 27.552 -2.922 -34.576 1.00 31.48 191 GLY A O 1
ATOM 1462 N N . VAL A 1 192 ? 26.439 -4.385 -35.899 1.00 29.81 192 VAL A N 1
ATOM 1463 C CA . VAL A 1 192 ? 26.972 -5.684 -35.438 1.00 29.81 192 VAL A CA 1
ATOM 1464 C C . VAL A 1 192 ? 26.474 -6.254 -34.089 1.00 29.81 192 VAL A C 1
ATOM 1466 O O . VAL A 1 192 ? 26.728 -5.715 -33.021 1.00 29.81 192 VAL A O 1
ATOM 1469 N N . ALA A 1 193 ? 25.900 -7.464 -34.226 1.00 33.25 193 ALA A N 1
ATOM 1470 C CA . ALA A 1 193 ? 25.732 -8.584 -33.280 1.00 33.25 193 ALA A CA 1
ATOM 1471 C C . ALA A 1 193 ? 24.647 -8.454 -32.187 1.00 33.25 193 ALA A C 1
ATOM 1473 O O . ALA A 1 193 ? 24.750 -7.667 -31.258 1.00 33.25 193 ALA A O 1
ATOM 1474 N N . ASP A 1 194 ? 23.492 -9.110 -32.334 1.00 27.41 194 ASP A N 1
ATOM 1475 C CA . ASP A 1 194 ? 23.192 -10.549 -32.140 1.00 27.41 194 ASP A CA 1
ATOM 1476 C C . ASP A 1 194 ? 22.751 -10.898 -30.706 1.00 27.41 194 ASP A C 1
ATOM 1478 O O . ASP A 1 194 ? 23.513 -10.810 -29.750 1.00 27.41 194 ASP A O 1
ATOM 1482 N N . GLY A 1 195 ? 21.516 -11.402 -30.601 1.00 35.91 195 GLY A N 1
ATOM 1483 C CA . GLY A 1 195 ? 21.121 -12.380 -29.586 1.00 35.91 195 GLY A CA 1
ATOM 1484 C C . GLY A 1 195 ? 20.650 -11.872 -28.214 1.00 35.91 195 GLY A C 1
ATOM 1485 O O . GLY A 1 195 ? 21.438 -11.572 -27.329 1.00 35.91 195 GLY A O 1
ATOM 1486 N N . LEU A 1 196 ? 19.341 -12.043 -27.971 1.00 35.09 196 LEU A N 1
ATOM 1487 C CA . LEU A 1 196 ? 18.794 -12.526 -26.688 1.00 35.09 196 LEU A CA 1
ATOM 1488 C C . LEU A 1 196 ? 18.624 -11.525 -25.508 1.00 35.09 196 LEU A C 1
ATOM 1490 O O . LEU A 1 196 ? 19.222 -11.714 -24.454 1.00 35.09 196 LEU A O 1
ATOM 1494 N N . SER A 1 197 ? 17.709 -10.541 -25.578 1.00 36.22 197 SER A N 1
ATOM 1495 C CA . SER A 1 197 ? 17.292 -9.786 -24.359 1.00 36.22 197 SER A CA 1
ATOM 1496 C C . SER A 1 197 ? 15.905 -9.105 -24.386 1.00 36.22 197 SER A C 1
ATOM 1498 O O . SER A 1 197 ? 15.606 -8.251 -23.553 1.00 36.22 197 SER A O 1
ATOM 1500 N N . SER A 1 198 ? 15.005 -9.483 -25.296 1.00 40.81 198 SER A N 1
ATOM 1501 C CA . SER A 1 198 ? 13.912 -8.585 -25.716 1.00 40.81 198 SER A CA 1
ATOM 1502 C C . SER A 1 198 ? 12.588 -8.651 -24.934 1.00 40.81 198 SER A C 1
ATOM 1504 O O . SER A 1 198 ? 11.713 -7.830 -25.187 1.00 40.81 198 SER A O 1
ATOM 1506 N N . SER A 1 199 ? 12.379 -9.592 -24.004 1.00 41.28 199 SER A N 1
ATOM 1507 C CA . SER A 1 199 ? 11.042 -9.785 -23.392 1.00 41.28 199 SER A CA 1
ATOM 1508 C C . SER A 1 199 ? 10.905 -9.207 -21.982 1.00 41.28 199 SER A C 1
ATOM 1510 O O . SER A 1 199 ? 9.882 -8.611 -21.659 1.00 41.28 199 SER A O 1
ATOM 1512 N N . SER A 1 200 ? 11.929 -9.329 -21.134 1.00 38.09 200 SER A N 1
ATOM 1513 C CA . SER A 1 200 ? 11.881 -8.812 -19.758 1.00 38.09 200 SER A CA 1
ATOM 1514 C C . SER A 1 200 ? 12.152 -7.312 -19.692 1.00 38.09 200 SER A C 1
ATOM 1516 O O . SER A 1 200 ? 11.497 -6.614 -18.924 1.00 38.09 200 SER A O 1
ATOM 1518 N N . ALA A 1 201 ? 13.030 -6.795 -20.556 1.00 39.53 201 ALA A N 1
ATOM 1519 C CA . ALA A 1 201 ? 13.227 -5.359 -20.728 1.00 39.53 201 ALA A CA 1
ATOM 1520 C C . ALA A 1 201 ? 11.932 -4.663 -21.177 1.00 39.53 201 ALA A C 1
ATOM 1522 O O . ALA A 1 201 ? 11.616 -3.601 -20.658 1.00 39.53 201 ALA A O 1
ATOM 1523 N N . ALA A 1 202 ? 11.136 -5.295 -22.048 1.00 39.03 202 ALA A N 1
ATOM 1524 C CA . ALA A 1 202 ? 9.862 -4.754 -22.518 1.00 39.03 202 ALA A CA 1
ATOM 1525 C C . ALA A 1 202 ? 8.793 -4.692 -21.415 1.00 39.03 202 ALA A C 1
ATOM 1527 O O . ALA A 1 202 ? 8.098 -3.689 -21.309 1.00 39.03 202 ALA A O 1
ATOM 1528 N N . VAL A 1 203 ? 8.689 -5.712 -20.553 1.00 41.50 203 VAL A N 1
ATOM 1529 C CA . VAL A 1 203 ? 7.763 -5.689 -19.402 1.00 41.50 203 VAL A CA 1
ATOM 1530 C C . VAL A 1 203 ? 8.198 -4.642 -18.377 1.00 41.50 203 VAL A C 1
ATOM 1532 O O . VAL A 1 203 ? 7.373 -3.878 -17.890 1.00 41.50 203 VAL A O 1
ATOM 1535 N N . VAL A 1 204 ? 9.499 -4.548 -18.088 1.00 46.25 204 VAL A N 1
ATOM 1536 C CA . VAL A 1 204 ? 10.053 -3.522 -17.190 1.00 46.25 204 VAL A CA 1
ATOM 1537 C C . VAL A 1 204 ? 9.825 -2.130 -17.755 1.00 46.25 204 VAL A C 1
ATOM 1539 O O . VAL A 1 204 ? 9.424 -1.233 -17.023 1.00 46.25 204 VAL A O 1
ATOM 1542 N N . GLN A 1 205 ? 10.043 -1.947 -19.052 1.00 43.47 205 GLN A N 1
ATOM 1543 C CA . GLN A 1 205 ? 9.837 -0.686 -19.742 1.00 43.47 205 GLN A CA 1
ATOM 1544 C C . GLN A 1 205 ? 8.346 -0.337 -19.808 1.00 43.47 205 GLN A C 1
ATOM 1546 O O . GLN A 1 205 ? 8.012 0.805 -19.538 1.00 43.47 205 GLN A O 1
ATOM 1551 N N . ALA A 1 206 ? 7.442 -1.295 -20.024 1.00 45.00 206 ALA A N 1
ATOM 1552 C CA . ALA A 1 206 ? 5.993 -1.081 -19.977 1.00 45.00 206 ALA A CA 1
ATOM 1553 C C . ALA A 1 206 ? 5.499 -0.704 -18.570 1.00 45.00 206 ALA A C 1
ATOM 1555 O O . ALA A 1 206 ? 4.772 0.270 -18.418 1.00 45.00 206 ALA A O 1
ATOM 1556 N N . VAL A 1 207 ? 5.954 -1.406 -17.527 1.00 43.16 207 VAL A N 1
ATOM 1557 C CA . VAL A 1 207 ? 5.635 -1.080 -16.124 1.00 43.16 207 VAL A CA 1
ATOM 1558 C C . VAL A 1 207 ? 6.220 0.281 -15.735 1.00 43.16 207 VAL A C 1
ATOM 1560 O O . VAL A 1 207 ? 5.565 1.072 -15.062 1.00 43.16 207 VAL A O 1
ATOM 1563 N N . THR A 1 208 ? 7.428 0.593 -16.210 1.00 45.03 208 THR A N 1
ATOM 1564 C CA . THR A 1 208 ? 8.062 1.905 -16.028 1.00 45.03 208 THR A CA 1
ATOM 1565 C C . THR A 1 208 ? 7.220 2.983 -16.722 1.00 45.03 208 THR A C 1
ATOM 1567 O O . THR A 1 208 ? 6.771 3.905 -16.056 1.00 45.03 208 THR A O 1
ATOM 1570 N N . TRP A 1 209 ? 6.896 2.847 -18.009 1.00 40.31 209 TRP A N 1
ATOM 1571 C CA . TRP A 1 209 ? 6.090 3.816 -18.765 1.00 40.31 209 TRP A CA 1
ATOM 1572 C C . TRP A 1 209 ? 4.626 3.933 -18.314 1.00 40.31 209 TRP A C 1
ATOM 1574 O O . TRP A 1 209 ? 4.017 4.962 -18.571 1.00 40.31 209 TRP A O 1
ATOM 1584 N N . GLU A 1 210 ? 4.046 2.947 -17.627 1.00 50.09 210 GLU A N 1
ATOM 1585 C CA . GLU A 1 210 ? 2.687 3.039 -17.058 1.00 50.09 210 GLU A CA 1
ATOM 1586 C C . GLU A 1 210 ? 2.655 3.721 -15.676 1.00 50.09 210 GLU A C 1
ATOM 1588 O O . GLU A 1 210 ? 1.702 4.438 -15.339 1.00 50.09 210 GLU A O 1
ATOM 1593 N N . ILE A 1 211 ? 3.700 3.520 -14.864 1.00 44.53 211 ILE A N 1
ATOM 1594 C CA . ILE A 1 211 ? 3.819 4.099 -13.517 1.00 44.53 211 ILE A CA 1
ATOM 1595 C C . ILE A 1 211 ? 4.379 5.534 -13.577 1.00 44.53 211 ILE A C 1
ATOM 1597 O O . ILE A 1 211 ? 3.980 6.382 -12.776 1.00 44.53 211 ILE A O 1
ATOM 1601 N N . LEU A 1 212 ? 5.270 5.841 -14.528 1.00 42.19 212 LEU A N 1
ATOM 1602 C CA . LEU A 1 212 ? 6.044 7.092 -14.569 1.00 42.19 212 LEU A CA 1
ATOM 1603 C C . LEU A 1 212 ? 5.335 8.380 -15.024 1.00 42.19 212 LEU A C 1
ATOM 1605 O O . LEU A 1 212 ? 5.617 9.411 -14.411 1.00 42.19 212 LEU A O 1
ATOM 1609 N N . PRO A 1 213 ? 4.451 8.398 -16.042 1.00 42.47 213 PRO A N 1
ATOM 1610 C CA . PRO A 1 213 ? 3.886 9.651 -16.553 1.00 42.47 213 PRO A CA 1
ATOM 1611 C C . PRO A 1 213 ? 2.995 10.364 -15.527 1.00 42.47 213 PRO A C 1
ATOM 1613 O O . PRO A 1 213 ? 2.609 11.512 -15.705 1.00 42.47 213 PRO A O 1
ATOM 1616 N N . ARG A 1 214 ? 2.661 9.696 -14.418 1.00 49.16 214 ARG A N 1
ATOM 1617 C CA . ARG A 1 214 ? 1.801 10.229 -13.358 1.00 49.16 214 ARG A CA 1
ATOM 1618 C C . ARG A 1 214 ? 2.555 10.997 -12.264 1.00 49.16 214 ARG A C 1
ATOM 1620 O O . ARG A 1 214 ? 1.903 11.475 -11.341 1.00 49.16 214 ARG A O 1
ATOM 1627 N N . ALA A 1 215 ? 3.881 11.138 -12.376 1.00 39.62 215 ALA A N 1
ATOM 1628 C CA . ALA A 1 215 ? 4.713 11.984 -11.510 1.00 39.62 215 ALA A CA 1
ATOM 1629 C C . ALA A 1 215 ? 5.068 13.360 -12.127 1.00 39.62 215 ALA A C 1
ATOM 1631 O O . ALA A 1 215 ? 5.841 14.107 -11.537 1.00 39.62 215 ALA A O 1
ATOM 1632 N N . GLY A 1 216 ? 4.476 13.726 -13.270 1.00 31.34 216 GLY A N 1
ATOM 1633 C CA . GLY A 1 216 ? 4.736 14.991 -13.967 1.00 31.34 216 GLY A CA 1
ATOM 1634 C C . GLY A 1 216 ? 5.579 14.806 -15.232 1.00 31.34 216 GLY A C 1
ATOM 1635 O O . GLY A 1 216 ? 6.467 13.957 -15.281 1.00 31.34 216 GLY A O 1
ATOM 1636 N N . ASP A 1 217 ? 5.263 15.610 -16.248 1.00 32.94 217 ASP A N 1
ATOM 1637 C CA . ASP A 1 217 ? 5.688 15.572 -17.661 1.00 32.94 217 ASP A CA 1
ATOM 1638 C C . ASP A 1 217 ? 7.203 15.716 -17.962 1.00 32.94 217 ASP A C 1
ATOM 1640 O O . ASP A 1 217 ? 7.584 16.260 -18.996 1.00 32.94 217 ASP A O 1
ATOM 1644 N N . VAL A 1 218 ? 8.121 15.240 -17.114 1.00 41.84 218 VAL A N 1
ATOM 1645 C CA . VAL A 1 218 ? 9.572 15.418 -17.349 1.00 41.84 218 VAL A CA 1
ATOM 1646 C C . VAL A 1 218 ? 10.399 14.199 -16.943 1.00 41.84 218 VAL A C 1
ATOM 1648 O O . VAL A 1 218 ? 11.264 14.296 -16.077 1.00 41.84 218 VAL A O 1
ATOM 1651 N N . VAL A 1 219 ? 10.183 13.020 -17.533 1.00 45.34 219 VAL A N 1
ATOM 1652 C CA . VAL A 1 219 ? 11.080 11.888 -17.226 1.00 45.34 219 VAL A CA 1
ATOM 1653 C C . VAL A 1 219 ? 11.353 10.995 -18.437 1.00 45.34 219 VAL A C 1
ATOM 1655 O O . VAL A 1 219 ? 10.905 9.854 -18.516 1.00 45.34 219 VAL A O 1
ATOM 1658 N N . GLY A 1 220 ? 12.180 11.495 -19.360 1.00 47.84 220 GLY A N 1
ATOM 1659 C CA . GLY A 1 220 ? 13.157 10.621 -20.022 1.00 47.84 220 GLY A CA 1
ATOM 1660 C C . GLY A 1 220 ? 14.146 10.073 -18.981 1.00 47.84 220 GLY A C 1
ATOM 1661 O O . GLY A 1 220 ? 14.235 10.628 -17.887 1.00 47.84 220 GLY A O 1
ATOM 1662 N N . ARG A 1 221 ? 14.867 8.979 -19.274 1.00 53.69 221 ARG A N 1
ATOM 1663 C CA . ARG A 1 221 ? 15.900 8.420 -18.372 1.00 53.69 221 ARG A CA 1
ATOM 1664 C C . ARG A 1 221 ? 16.838 9.542 -17.917 1.00 53.69 221 ARG A C 1
ATOM 1666 O O . ARG A 1 221 ? 17.618 10.056 -18.714 1.00 53.69 221 ARG A O 1
ATOM 1673 N N . GLN A 1 222 ? 16.720 9.945 -16.656 1.00 54.03 222 GLN A N 1
ATOM 1674 C CA . GLN A 1 222 ? 17.559 10.982 -16.075 1.00 54.03 222 GLN A CA 1
ATOM 1675 C C . GLN A 1 222 ? 18.917 10.331 -15.788 1.00 54.03 222 GLN A C 1
ATOM 1677 O O . GLN A 1 222 ? 19.027 9.436 -14.952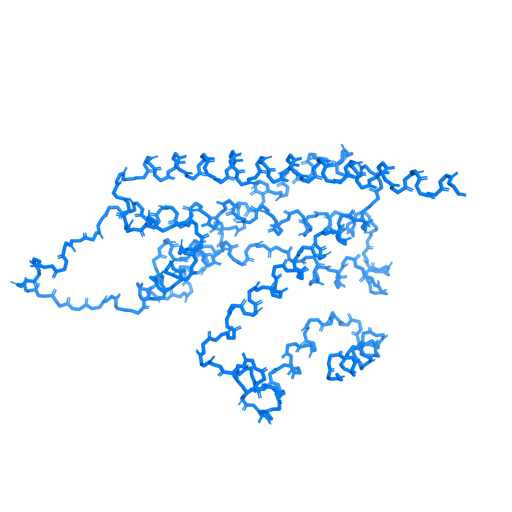 1.00 54.03 222 GLN A O 1
ATOM 1682 N N . GLY A 1 223 ? 19.943 10.700 -16.559 1.00 56.97 223 GLY A N 1
ATOM 1683 C CA . GLY A 1 223 ? 21.325 10.327 -16.251 1.00 56.97 223 GLY A CA 1
ATOM 1684 C C . GLY A 1 223 ? 21.748 10.887 -14.886 1.00 56.97 223 GLY A C 1
ATOM 1685 O O . GLY A 1 223 ? 21.128 11.820 -14.380 1.00 56.97 223 GLY A O 1
ATOM 1686 N N . GLY A 1 224 ? 22.791 10.319 -14.276 1.00 64.00 224 GLY A N 1
ATOM 1687 C CA . GLY A 1 224 ? 23.270 10.766 -12.958 1.00 64.00 224 GLY A CA 1
ATOM 1688 C C . GLY A 1 224 ? 23.713 9.659 -11.997 1.00 64.00 224 GLY A C 1
ATOM 1689 O O . GLY A 1 224 ? 24.128 9.944 -10.872 1.00 64.00 224 GLY A O 1
ATOM 1690 N N . GLY A 1 225 ? 23.626 8.398 -12.425 1.00 76.94 225 GLY A N 1
ATOM 1691 C CA . GLY A 1 225 ? 24.102 7.249 -11.665 1.00 76.94 225 GLY A CA 1
ATOM 1692 C C . GLY A 1 225 ? 23.311 6.961 -10.383 1.00 76.94 225 GLY A C 1
ATOM 1693 O O . GLY A 1 225 ? 22.286 7.569 -10.065 1.00 76.94 225 GLY A O 1
ATOM 1694 N N . VAL A 1 226 ? 23.814 5.993 -9.612 1.00 79.56 226 VAL A N 1
ATOM 1695 C CA . VAL A 1 226 ? 23.150 5.473 -8.402 1.00 79.56 226 VAL A CA 1
ATOM 1696 C C . VAL A 1 226 ? 23.031 6.532 -7.299 1.00 79.56 226 VAL A C 1
ATOM 1698 O O . VAL A 1 226 ? 22.052 6.535 -6.555 1.00 79.56 226 VAL A O 1
ATOM 1701 N N . GLY A 1 227 ? 23.994 7.455 -7.202 1.00 82.56 227 GLY A N 1
ATOM 1702 C CA . GLY A 1 227 ? 23.993 8.511 -6.184 1.00 82.56 227 GLY A CA 1
ATOM 1703 C C . GLY A 1 227 ? 22.800 9.460 -6.316 1.00 82.56 227 GLY A C 1
ATOM 1704 O O . GLY A 1 227 ? 22.099 9.703 -5.333 1.00 82.56 227 GLY A O 1
ATOM 1705 N N . ILE A 1 228 ? 22.518 9.926 -7.537 1.00 81.12 228 ILE A N 1
ATOM 1706 C CA . ILE A 1 228 ? 21.370 10.802 -7.814 1.00 81.12 228 ILE A CA 1
ATOM 1707 C C . ILE A 1 228 ? 20.053 10.034 -7.642 1.00 81.12 228 ILE A C 1
ATOM 1709 O O . ILE A 1 228 ? 19.115 10.566 -7.051 1.00 81.12 228 ILE A O 1
ATOM 1713 N N . ALA A 1 229 ? 19.995 8.757 -8.041 1.00 80.69 229 ALA A N 1
ATOM 1714 C CA . ALA A 1 229 ? 18.830 7.912 -7.765 1.00 80.69 229 ALA A CA 1
ATOM 1715 C C . ALA A 1 229 ? 18.515 7.798 -6.269 1.00 80.69 229 ALA A C 1
ATOM 1717 O O . ALA A 1 229 ? 17.355 7.932 -5.884 1.00 80.69 229 ALA A O 1
ATOM 1718 N N . LEU A 1 230 ? 19.520 7.554 -5.424 1.00 86.81 230 LEU A N 1
ATOM 1719 C CA . LEU A 1 230 ? 19.328 7.440 -3.976 1.00 86.81 230 LEU A CA 1
ATOM 1720 C C . LEU A 1 230 ? 18.936 8.777 -3.344 1.00 86.81 230 LEU A C 1
ATOM 1722 O O . LEU A 1 230 ? 18.088 8.802 -2.452 1.00 86.81 230 LEU A O 1
ATOM 1726 N N . GLN A 1 231 ? 19.513 9.882 -3.820 1.00 87.81 231 GLN A N 1
ATOM 1727 C CA . GLN A 1 231 ? 19.141 11.223 -3.377 1.00 87.81 231 GLN A CA 1
ATOM 1728 C C . GLN A 1 231 ? 17.681 11.536 -3.723 1.00 87.81 231 GLN A C 1
ATOM 1730 O O . GLN A 1 231 ? 16.912 11.902 -2.833 1.00 87.81 231 GLN A O 1
ATOM 1735 N N . ASN A 1 232 ? 17.281 11.347 -4.983 1.00 84.88 232 ASN A N 1
ATOM 1736 C CA . ASN A 1 232 ? 15.913 11.600 -5.438 1.00 84.88 232 ASN A CA 1
ATOM 1737 C C . ASN A 1 232 ? 14.924 10.662 -4.747 1.00 84.88 232 ASN A C 1
ATOM 1739 O O . ASN A 1 232 ? 13.881 11.109 -4.278 1.00 84.88 232 ASN A O 1
ATOM 1743 N N . TRP A 1 233 ? 15.283 9.388 -4.574 1.00 87.81 233 TRP A N 1
ATOM 1744 C CA . TRP A 1 233 ? 14.492 8.452 -3.785 1.00 87.81 233 TRP A CA 1
ATOM 1745 C C . TRP A 1 233 ? 14.271 8.959 -2.361 1.00 87.81 233 TRP A C 1
ATOM 1747 O O . TRP A 1 233 ? 13.134 8.972 -1.894 1.00 87.81 233 TRP A O 1
ATOM 1757 N N . PHE A 1 234 ? 15.320 9.407 -1.671 1.00 89.62 234 PHE A N 1
ATOM 1758 C CA . PHE A 1 234 ? 15.183 9.888 -0.302 1.00 89.62 234 PHE A CA 1
ATOM 1759 C C . PHE A 1 234 ? 14.322 11.156 -0.221 1.00 89.62 234 PHE A C 1
ATOM 1761 O O . PHE A 1 234 ? 13.390 11.225 0.582 1.00 89.62 234 PHE A O 1
ATOM 1768 N N . LEU A 1 235 ? 14.590 12.141 -1.079 1.00 88.62 235 LEU A N 1
ATOM 1769 C CA . LEU A 1 235 ? 13.868 13.412 -1.092 1.00 88.62 235 LEU A CA 1
ATOM 1770 C C . LEU A 1 235 ? 12.400 13.233 -1.497 1.00 88.62 235 LEU A C 1
ATOM 1772 O O . LEU A 1 235 ? 11.500 13.635 -0.762 1.00 88.62 235 LEU A O 1
ATOM 1776 N N . GLU A 1 236 ? 12.136 12.607 -2.640 1.00 85.50 236 GLU A N 1
ATOM 1777 C CA . GLU A 1 236 ? 10.778 12.483 -3.170 1.00 85.50 236 GLU A CA 1
ATOM 1778 C C . GLU A 1 236 ? 9.965 11.451 -2.385 1.00 85.50 236 GLU A C 1
ATOM 1780 O O . GLU A 1 236 ? 8.798 11.677 -2.073 1.00 85.50 236 GLU A O 1
ATOM 1785 N N . THR A 1 237 ? 10.566 10.327 -1.996 1.00 86.94 237 THR A N 1
ATOM 1786 C CA . THR A 1 237 ? 9.803 9.248 -1.358 1.00 86.94 237 THR A CA 1
ATOM 1787 C C . THR A 1 237 ? 9.619 9.490 0.131 1.00 86.94 237 THR A C 1
ATOM 1789 O O . THR A 1 237 ? 8.489 9.480 0.617 1.00 86.94 237 THR A O 1
ATOM 1792 N N . TRP A 1 238 ? 10.703 9.725 0.874 1.00 88.00 238 TRP A N 1
ATOM 1793 C CA . TRP A 1 238 ? 10.620 9.845 2.331 1.00 88.00 238 TRP A CA 1
ATOM 1794 C C . TRP A 1 238 ? 10.173 11.235 2.779 1.00 88.00 238 TRP A C 1
ATOM 1796 O O . TRP A 1 238 ? 9.264 11.339 3.605 1.00 88.00 238 TRP A O 1
ATOM 1806 N N . LEU A 1 239 ? 10.783 12.302 2.253 1.00 87.56 239 LEU A N 1
ATOM 1807 C CA . LEU A 1 239 ? 10.456 13.663 2.696 1.00 87.56 239 LEU A CA 1
ATOM 1808 C C . LEU A 1 239 ? 9.176 14.191 2.054 1.00 87.56 239 LEU A C 1
ATOM 1810 O O . LEU A 1 239 ? 8.334 14.756 2.748 1.00 87.56 239 LEU A O 1
ATOM 1814 N N . TYR A 1 240 ? 9.014 14.018 0.745 1.00 87.38 240 TYR A N 1
ATOM 1815 C CA . TYR A 1 240 ? 7.827 14.518 0.070 1.00 87.38 240 TYR A CA 1
ATOM 1816 C C . TYR A 1 240 ? 6.638 13.575 0.275 1.00 87.38 240 TYR A C 1
ATOM 1818 O O . TYR A 1 240 ? 5.714 13.942 0.989 1.00 87.38 240 TYR A O 1
ATOM 1826 N N . VAL A 1 241 ? 6.639 12.350 -0.255 1.00 86.62 241 VAL A N 1
ATOM 1827 C CA . VAL A 1 241 ? 5.436 11.496 -0.202 1.00 86.62 241 VAL A CA 1
ATOM 1828 C C . VAL A 1 241 ? 5.102 11.023 1.217 1.00 86.62 241 VAL A C 1
ATOM 1830 O O . VAL A 1 241 ? 3.979 11.231 1.682 1.00 86.62 241 VAL A O 1
ATOM 1833 N N . VAL A 1 242 ? 6.047 10.396 1.925 1.00 87.62 242 VAL A N 1
ATOM 1834 C CA . VAL A 1 242 ? 5.767 9.786 3.237 1.00 87.62 242 VAL A CA 1
ATOM 1835 C C . VAL A 1 242 ? 5.529 10.854 4.303 1.00 87.62 242 VAL A C 1
ATOM 1837 O O . VAL A 1 242 ? 4.490 10.836 4.965 1.00 87.62 242 VAL A O 1
ATOM 1840 N N . LEU A 1 243 ? 6.450 11.806 4.477 1.00 90.25 243 LEU A N 1
ATOM 1841 C CA . LEU A 1 243 ? 6.332 12.799 5.546 1.00 90.25 243 LEU A CA 1
ATOM 1842 C C . LEU A 1 243 ? 5.196 13.803 5.296 1.00 90.25 243 LEU A C 1
ATOM 1844 O O . LEU A 1 243 ? 4.444 14.079 6.236 1.00 90.25 243 LEU A O 1
ATOM 1848 N N . MET A 1 244 ? 4.977 14.278 4.061 1.00 89.12 244 MET A N 1
ATOM 1849 C CA . MET A 1 244 ? 3.792 15.108 3.780 1.00 89.12 244 MET A CA 1
ATOM 1850 C C . MET A 1 244 ? 2.498 14.307 3.886 1.00 89.12 244 MET A C 1
ATOM 1852 O O . MET A 1 244 ? 1.511 14.840 4.388 1.00 89.12 244 MET A O 1
ATOM 1856 N N . GLY A 1 245 ? 2.486 13.035 3.476 1.00 88.75 245 GLY A N 1
ATOM 1857 C CA . GLY A 1 245 ? 1.327 12.155 3.637 1.00 88.75 245 GLY A CA 1
ATOM 1858 C C . GLY A 1 245 ? 0.930 11.986 5.105 1.00 88.75 245 GLY A C 1
ATOM 1859 O O . GLY A 1 245 ? -0.242 12.142 5.455 1.00 88.75 245 GLY A O 1
ATOM 1860 N N . ILE A 1 246 ? 1.911 11.765 5.989 1.00 89.06 246 ILE A N 1
ATOM 1861 C CA . ILE A 1 246 ? 1.699 11.718 7.443 1.00 89.06 246 ILE A CA 1
ATOM 1862 C C . ILE A 1 246 ? 1.177 13.065 7.953 1.00 89.06 246 ILE A C 1
ATOM 1864 O O . ILE A 1 246 ? 0.186 13.095 8.685 1.00 89.06 246 ILE A O 1
ATOM 1868 N N . ALA A 1 247 ? 1.806 14.178 7.566 1.00 92.56 247 ALA A N 1
ATOM 1869 C CA . ALA A 1 247 ? 1.392 15.512 7.997 1.00 92.56 247 ALA A CA 1
ATOM 1870 C C . ALA A 1 247 ? -0.054 15.821 7.576 1.00 92.56 247 ALA A C 1
ATOM 1872 O O . ALA A 1 247 ? -0.871 16.227 8.405 1.00 92.56 247 ALA A O 1
ATOM 1873 N N . TYR A 1 248 ? -0.399 15.552 6.316 1.00 91.19 248 TYR A N 1
ATOM 1874 C CA . TYR A 1 248 ? -1.746 15.729 5.782 1.00 91.19 248 TYR A CA 1
ATOM 1875 C C . TYR A 1 248 ? -2.760 14.835 6.502 1.00 91.19 248 TYR A C 1
ATOM 1877 O O . TYR A 1 248 ? -3.810 15.314 6.930 1.00 91.19 248 TYR A O 1
ATOM 1885 N N . GLY A 1 249 ? -2.423 13.561 6.729 1.00 89.44 249 GLY A N 1
ATOM 1886 C CA . GLY A 1 249 ? -3.261 12.629 7.483 1.00 89.44 249 GLY A CA 1
ATOM 1887 C C . GLY A 1 249 ? -3.531 13.095 8.918 1.00 89.44 249 GLY A C 1
ATOM 1888 O O . GLY A 1 249 ? -4.667 13.020 9.391 1.00 89.44 249 GLY A O 1
ATOM 1889 N N . VAL A 1 250 ? -2.523 13.649 9.603 1.00 90.75 250 VAL A N 1
ATOM 1890 C CA . VAL A 1 250 ? -2.679 14.231 10.948 1.00 90.75 250 VAL A CA 1
ATOM 1891 C C . VAL A 1 250 ? -3.586 15.462 10.914 1.00 90.75 250 VAL A C 1
ATOM 1893 O O . VAL A 1 250 ? -4.496 15.567 11.740 1.00 90.75 250 VAL A O 1
ATOM 1896 N N . VAL A 1 251 ? -3.388 16.379 9.965 1.00 94.81 251 VAL A N 1
ATOM 1897 C CA . VAL A 1 251 ? -4.218 17.588 9.824 1.00 94.81 251 VAL A CA 1
ATOM 1898 C C . VAL A 1 251 ? -5.672 17.220 9.522 1.00 94.81 251 VAL A C 1
ATOM 1900 O O . VAL A 1 251 ? -6.572 17.610 10.265 1.00 94.81 251 VAL A O 1
ATOM 1903 N N . VAL A 1 252 ? -5.928 16.406 8.497 1.00 92.31 252 VAL A N 1
ATOM 1904 C CA . VAL A 1 252 ? -7.293 16.008 8.116 1.00 92.31 252 VAL A CA 1
ATOM 1905 C C . VAL A 1 252 ? -7.963 15.195 9.224 1.00 92.31 252 VAL A C 1
ATOM 1907 O O . VAL A 1 252 ? -9.125 15.442 9.561 1.00 92.31 252 VAL A O 1
ATOM 1910 N N . GLY A 1 253 ? -7.239 14.266 9.853 1.00 89.31 253 GLY A N 1
ATOM 1911 C CA . GLY A 1 253 ? -7.766 13.454 10.949 1.00 89.31 253 GLY A CA 1
ATOM 1912 C C . GLY A 1 253 ? -8.121 14.280 12.189 1.00 89.31 253 GLY A C 1
ATOM 1913 O O . GLY A 1 253 ? -9.167 14.062 12.808 1.00 89.31 253 GLY A O 1
ATOM 1914 N N . THR A 1 254 ? -7.293 15.264 12.550 1.00 90.25 254 THR A N 1
ATOM 1915 C CA . THR A 1 254 ? -7.569 16.162 13.685 1.00 90.25 254 THR A CA 1
ATOM 1916 C C . THR A 1 254 ? -8.728 17.114 13.403 1.00 90.25 254 THR A C 1
ATOM 1918 O O . THR A 1 254 ? -9.600 17.252 14.266 1.00 90.25 254 THR A O 1
ATOM 1921 N N . LEU A 1 255 ? -8.800 17.694 12.200 1.00 94.19 255 LEU A N 1
ATOM 1922 C CA . LEU A 1 255 ? -9.922 18.532 11.763 1.00 94.19 255 LEU A CA 1
ATOM 1923 C C . LEU A 1 255 ? -11.239 17.754 11.774 1.00 94.19 255 LEU A C 1
ATOM 1925 O O . LEU A 1 255 ? -12.221 18.213 12.355 1.00 94.19 255 LEU A O 1
ATOM 1929 N N . THR A 1 256 ? -11.243 16.537 11.229 1.00 90.31 256 THR A N 1
ATOM 1930 C CA . THR A 1 256 ? -12.428 15.666 11.219 1.00 90.31 256 THR A CA 1
ATOM 1931 C C . THR A 1 256 ? -12.872 15.326 12.640 1.00 90.31 256 THR A C 1
ATOM 1933 O O . THR A 1 256 ? -14.053 15.418 12.973 1.00 90.31 256 THR A O 1
ATOM 1936 N N . ARG A 1 257 ? -11.928 15.004 13.534 1.00 88.12 257 ARG A N 1
ATOM 1937 C CA . ARG A 1 257 ? -12.227 14.755 14.952 1.00 88.12 257 ARG A CA 1
ATOM 1938 C C . ARG A 1 257 ? -12.831 15.981 15.639 1.00 88.12 257 ARG A C 1
ATOM 1940 O O . ARG A 1 257 ? -13.710 15.824 16.488 1.00 88.12 257 ARG A O 1
ATOM 1947 N N . PHE A 1 258 ? -12.342 17.179 15.325 1.00 92.00 258 PHE A N 1
ATOM 1948 C CA . PHE A 1 258 ? -12.878 18.426 15.866 1.00 92.00 258 PHE A CA 1
ATOM 1949 C C . PHE A 1 258 ? -14.298 18.690 15.353 1.00 92.00 258 PHE A C 1
ATOM 1951 O O . PHE A 1 258 ? -15.195 18.921 16.164 1.00 92.00 258 PHE A O 1
ATOM 1958 N N . ALA A 1 259 ? -14.520 18.559 14.043 1.00 92.75 259 ALA A N 1
ATOM 1959 C CA . ALA A 1 259 ? -15.829 18.718 13.414 1.00 92.75 259 ALA A CA 1
ATOM 1960 C C . ALA A 1 259 ? -16.867 17.744 13.995 1.00 92.75 259 ALA A C 1
ATOM 1962 O O . ALA A 1 259 ? -17.931 18.173 14.429 1.00 92.75 259 ALA A O 1
ATOM 1963 N N . LEU A 1 260 ? -16.528 16.456 14.126 1.00 89.69 260 LEU A N 1
ATOM 1964 C CA . LEU A 1 260 ? -17.418 15.448 14.717 1.00 89.69 260 LEU A CA 1
ATOM 1965 C C . LEU A 1 260 ? -17.798 15.777 16.165 1.00 89.69 260 LEU A C 1
ATOM 1967 O O . LEU A 1 260 ? -18.961 15.669 16.548 1.00 89.69 260 LEU A O 1
ATOM 1971 N N . LYS A 1 261 ? -16.831 16.218 16.978 1.00 90.31 261 LYS A N 1
ATOM 1972 C CA . LYS A 1 261 ? -17.108 16.649 18.356 1.00 90.31 261 LYS A CA 1
ATOM 1973 C C . LYS A 1 261 ? -18.013 17.873 18.414 1.00 90.31 261 LYS A C 1
ATOM 1975 O O . LYS A 1 261 ? -18.775 17.995 19.365 1.00 90.31 261 LYS A O 1
ATOM 1980 N N . TYR A 1 262 ? -17.892 18.785 17.455 1.00 91.75 262 TYR A N 1
ATOM 1981 C CA . TYR A 1 262 ? -18.751 19.959 17.372 1.00 91.75 262 TYR A CA 1
ATOM 1982 C C . TYR A 1 262 ? -20.183 19.572 16.982 1.00 91.75 262 TYR A C 1
ATOM 1984 O O . TYR A 1 262 ? -21.125 20.024 17.626 1.00 91.75 262 TYR A O 1
ATOM 1992 N N . SER A 1 263 ? -20.347 18.681 16.000 1.00 91.12 263 SER A N 1
ATOM 1993 C CA . SER A 1 263 ? -21.658 18.223 15.526 1.00 91.12 263 SER A CA 1
ATOM 1994 C C . SER A 1 263 ? -22.434 17.406 16.558 1.00 91.12 263 SER A C 1
ATOM 1996 O O . SER A 1 263 ? -23.634 17.591 16.666 1.00 91.12 263 SER A O 1
ATOM 1998 N N . VAL A 1 264 ? -21.770 16.540 17.332 1.00 90.00 264 VAL A N 1
ATOM 1999 C CA . VAL A 1 264 ? -22.422 15.694 18.359 1.00 90.00 264 VAL A CA 1
ATOM 2000 C C . VAL A 1 264 ? -22.718 16.463 19.658 1.00 90.00 264 VAL A C 1
ATOM 2002 O O . VAL A 1 264 ? -23.444 15.981 20.520 1.00 90.00 264 VAL A O 1
ATOM 2005 N N . ARG A 1 265 ? -22.136 17.657 19.836 1.00 78.12 265 ARG A N 1
ATOM 2006 C CA . ARG A 1 265 ? -22.433 18.542 20.976 1.00 78.12 265 ARG A CA 1
ATOM 2007 C C . ARG A 1 265 ? -23.682 19.406 20.771 1.00 78.12 265 ARG A C 1
ATOM 2009 O O . ARG A 1 265 ? -24.091 20.052 21.733 1.00 78.12 265 ARG A O 1
ATOM 2016 N N . ARG A 1 266 ? -24.222 19.466 19.552 1.00 51.78 266 ARG A N 1
ATOM 2017 C CA . ARG A 1 266 ? -25.540 20.044 19.259 1.00 51.78 266 ARG A CA 1
ATOM 2018 C C . ARG A 1 266 ? -26.598 18.954 19.316 1.00 51.78 266 ARG A C 1
ATOM 2020 O O . ARG A 1 266 ? -27.728 19.311 19.697 1.00 51.78 266 ARG A O 1
#

pLDDT: mean 73.97, std 17.64, range [27.41, 95.0]

Secondary structure (DSSP, 8-state):
-HHHHHHHHHHHHHHHH---THHHHHHHHHHHSTTTT--S-HHHHS-SSTTTHHHHHHHHHHHHHHHHHHHHHHTSPTTHHHHSHHHHHHIIIIIHHHHHHHHHHHHHHHSTT--HHHHHHHHHHHH---HHHHHHHHSSHHHHHHS-HHHHHHHHHHHHHHHHHHHHHHHHHHHHHHH-S----TTS--S------TTHHHHHHHHHHHHGGGG-S--S---SHHHHHHHHIIIIIIIIIIIHHHHHHHHHHHHHHHHHHHHHT-

InterPro domains:
  IPR004712 Na+/H+ antiporter, fungi [PTHR31382] (1-266)
  IPR006153 Cation/H+ exchanger, transmembrane domain [PF00999] (4-262)

Radius of gyration: 22.28 Å; chains: 1; bounding box: 54×42×60 Å